Protein AF-A0A645GW15-F1 (afdb_monomer_lite)

Foldseek 3Di:
DCVPQLVCQCVDPVLVVQLVVQCVPVNDQRSVLVSSLVSLQVVLQVQLVVLHDAVLSSCLSNLVSVVVSVCSNCVVPCVVVCVVCVVVVVVVVVVSNVLSVLSSPAPHPVRSVVVVVCVPVVDDPCCLPVCVPQDPQNVVVPNCVVVVVVVVVVVVVVVVVVVVVVDDPVVVLVPDDPVSNVVVVVCVVVCCVVNDGCDPPDNDDSSVPD

Radius of gyration: 21.91 Å; chains: 1; bounding box: 49×51×57 Å

Organism: NCBI:txid1076179

Sequence (210 aa):
MKDYVFYPISLSKPMNRFGKFSRNTFGKQLGRALPIAAANLVVFFLVGVWHGANMKFIVYGLYHGVLIAMEGLLQPYTRAWDNKWRNLATLRTFLLIQISWYFDRADHLDHAFALMQKTVTDFHITDFWNGTLFLKGANRIGPWFYAILLAGCLILYLVSYYQEKGMHLGEWLCAKPVAVRFMVYLILLYALPALGTLSSSSGGFIYAQF

Secondary structure (DSSP, 8-state):
-IIIIIHHHHTSHHHHHHHHHHHHHHHHHHHHHHHHHHHHHHHHHHHHHHH-SSHHHHHHHHHHHHHHHHHHHHHHHHHHHHHHTHHHHHHHHHHHHHHHHHHHHSSSHHHHHHHHHHHHHS--GGGGTSSTTS-TTGGGTTTHHHHHHHHHHHHHHHHHHHHHTT--HHHHHHTS-HHHHHHHHHHHHHHHHHHS---TT--S-GGG--

pLDDT: mean 84.59, std 11.35, range [44.03, 96.25]

Structure (mmCIF, N/CA/C/O backbone):
data_AF-A0A645GW15-F1
#
_entry.id   AF-A0A645GW15-F1
#
loop_
_atom_site.group_PDB
_atom_site.id
_atom_site.type_symbol
_atom_site.label_atom_id
_atom_site.label_alt_id
_atom_site.label_comp_id
_atom_site.label_asym_id
_atom_site.label_entity_id
_atom_site.label_seq_id
_atom_site.pdbx_PDB_ins_code
_atom_site.Cartn_x
_atom_site.Cartn_y
_atom_site.Cartn_z
_atom_site.occupancy
_atom_site.B_iso_or_equiv
_atom_site.auth_seq_id
_atom_site.auth_comp_id
_atom_site.auth_asym_id
_atom_site.auth_atom_id
_atom_site.pdbx_PDB_model_num
ATOM 1 N N . MET A 1 1 ? -0.488 -14.334 9.610 1.00 69.75 1 MET A N 1
ATOM 2 C CA . MET A 1 1 ? -0.434 -13.384 10.752 1.00 69.75 1 MET A CA 1
ATOM 3 C C . MET A 1 1 ? -1.743 -13.262 11.532 1.00 69.75 1 MET A C 1
ATOM 5 O O . MET A 1 1 ? -1.679 -13.023 12.732 1.00 69.75 1 MET A O 1
ATOM 9 N N . LYS A 1 2 ? -2.918 -13.443 10.908 1.00 71.19 2 LYS A N 1
ATOM 10 C CA . LYS A 1 2 ? -4.217 -13.351 11.596 1.00 71.19 2 LYS A CA 1
ATOM 11 C C . LYS A 1 2 ? -4.313 -14.269 12.831 1.00 71.19 2 LYS A C 1
ATOM 13 O O . LYS A 1 2 ? -4.559 -13.789 13.932 1.00 71.19 2 LYS A O 1
ATOM 18 N N . ASP A 1 3 ? -4.000 -15.549 12.666 1.00 78.19 3 ASP A N 1
ATOM 19 C CA . ASP A 1 3 ? -4.123 -16.538 13.752 1.00 78.19 3 ASP A CA 1
ATOM 20 C C . ASP A 1 3 ? -2.984 -16.486 14.773 1.00 78.19 3 ASP A C 1
ATOM 22 O O . ASP A 1 3 ? -3.164 -16.843 15.931 1.00 78.19 3 ASP A O 1
ATOM 26 N N . TYR A 1 4 ? -1.837 -15.946 14.368 1.00 81.44 4 TYR A N 1
ATOM 27 C CA . TYR A 1 4 ? -0.613 -15.953 15.172 1.00 81.44 4 TYR A CA 1
ATOM 28 C C . TYR A 1 4 ? -0.342 -14.650 15.926 1.00 81.44 4 TYR A C 1
ATOM 30 O O . TYR A 1 4 ? 0.361 -14.657 16.928 1.00 81.44 4 TYR A O 1
ATOM 38 N N . VAL A 1 5 ? -0.875 -13.524 15.451 1.00 83.44 5 VAL A N 1
ATOM 39 C CA . VAL A 1 5 ? -0.594 -12.193 16.012 1.00 83.44 5 VAL A CA 1
ATOM 40 C C . VAL A 1 5 ? -1.895 -11.457 16.290 1.00 83.44 5 VAL A C 1
ATOM 42 O O . VAL A 1 5 ? -2.140 -11.031 17.416 1.00 83.44 5 VAL A O 1
ATOM 45 N N . PHE A 1 6 ? -2.764 -11.342 15.284 1.00 85.50 6 PHE A N 1
ATOM 46 C CA . PHE A 1 6 ? -3.973 -10.532 15.402 1.00 85.50 6 PHE A CA 1
ATOM 47 C C . PHE A 1 6 ? -4.924 -11.057 16.486 1.00 85.50 6 PHE A C 1
ATOM 49 O O . PHE A 1 6 ? -5.334 -10.297 17.365 1.00 85.50 6 PHE A O 1
ATOM 56 N N . TYR A 1 7 ? -5.275 -12.347 16.459 1.00 84.38 7 TYR A N 1
ATOM 57 C CA . TYR A 1 7 ? -6.176 -12.928 17.460 1.00 84.38 7 TYR A CA 1
ATOM 58 C C . TYR A 1 7 ? -5.584 -12.919 18.879 1.00 84.38 7 TYR A C 1
ATOM 60 O O . TYR A 1 7 ? -6.265 -12.424 19.778 1.00 84.38 7 TYR A O 1
ATOM 68 N N . PRO A 1 8 ? -4.327 -13.346 19.108 1.00 87.44 8 PRO A N 1
ATOM 69 C CA . PRO A 1 8 ? -3.709 -13.257 20.431 1.00 87.44 8 PRO A CA 1
ATOM 70 C C . PRO A 1 8 ? -3.691 -11.837 21.014 1.00 87.44 8 PRO A C 1
ATOM 72 O O . PRO A 1 8 ? -4.000 -11.649 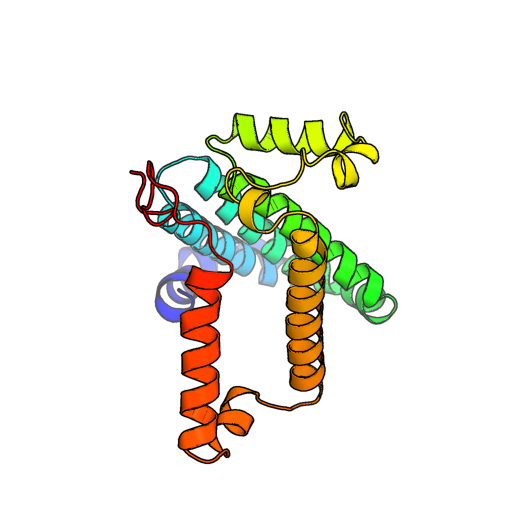22.191 1.00 87.44 8 PRO A O 1
ATOM 75 N N . ILE A 1 9 ? -3.388 -10.823 20.196 1.00 86.00 9 ILE A N 1
ATOM 76 C CA . ILE A 1 9 ? -3.354 -9.423 20.642 1.00 86.00 9 ILE A CA 1
ATOM 77 C C . ILE A 1 9 ? -4.767 -8.887 20.875 1.00 86.00 9 ILE A C 1
ATOM 79 O O . ILE A 1 9 ? -5.029 -8.287 21.921 1.00 86.00 9 ILE A O 1
ATOM 83 N N . SER A 1 10 ? -5.687 -9.119 19.936 1.00 83.31 10 SER A N 1
ATOM 84 C CA . SER A 1 10 ? -7.061 -8.610 20.024 1.00 83.31 10 SER A CA 1
ATOM 85 C C . SER A 1 10 ? -7.843 -9.202 21.201 1.00 83.31 1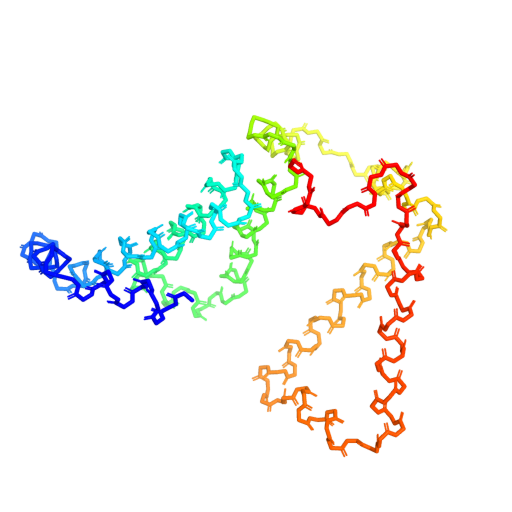0 SER A C 1
ATOM 87 O O . SER A 1 10 ? -8.638 -8.498 21.821 1.00 83.31 10 SER A O 1
ATOM 89 N N . LEU A 1 11 ? -7.577 -10.463 21.553 1.00 84.88 11 LEU A N 1
ATOM 90 C CA . LEU A 1 11 ? -8.221 -11.177 22.661 1.00 84.88 11 LEU A CA 1
ATOM 91 C C . LEU A 1 11 ? -7.467 -11.042 23.994 1.00 84.88 11 LEU A C 1
ATOM 93 O O . LEU A 1 11 ? -7.912 -11.568 25.018 1.00 84.88 11 LEU A O 1
ATOM 97 N N . SER A 1 12 ? -6.340 -10.328 24.011 1.00 88.31 12 SER A N 1
ATOM 98 C CA . SER A 1 12 ? -5.521 -10.153 25.208 1.00 88.31 12 SER A CA 1
ATOM 99 C C . SER A 1 12 ? -6.260 -9.391 26.322 1.00 88.31 12 SER A C 1
ATOM 101 O O . SER A 1 12 ? -7.131 -8.548 26.088 1.00 88.31 12 SER A O 1
ATOM 103 N N . LYS A 1 13 ? -5.888 -9.648 27.585 1.00 87.12 13 LYS A N 1
ATOM 104 C CA . LYS A 1 13 ? -6.413 -8.918 28.757 1.00 87.12 13 LYS A CA 1
ATOM 105 C C . LYS A 1 13 ? -6.308 -7.383 28.632 1.00 87.12 13 LYS A C 1
ATOM 107 O O . LYS A 1 13 ? -7.315 -6.730 28.920 1.00 87.12 13 LYS A O 1
ATOM 112 N N . PRO A 1 14 ? -5.169 -6.781 28.225 1.00 87.62 14 PRO A N 1
ATOM 113 C CA . PRO A 1 14 ? -5.089 -5.331 28.043 1.00 87.62 14 PRO A CA 1
ATOM 114 C C . PRO A 1 14 ? -6.018 -4.834 26.933 1.00 87.62 14 PRO A C 1
ATOM 116 O O . PRO A 1 14 ? -6.707 -3.837 27.138 1.00 87.62 14 PRO A O 1
ATOM 119 N N . MET A 1 15 ? -6.135 -5.558 25.816 1.00 88.25 15 MET A N 1
ATOM 120 C CA . MET A 1 15 ? -7.032 -5.161 24.728 1.00 88.25 15 MET A CA 1
ATOM 121 C C . MET A 1 15 ? -8.510 -5.246 25.128 1.00 88.25 15 MET A C 1
ATOM 123 O O . MET A 1 15 ? -9.302 -4.371 24.788 1.00 88.25 15 MET A O 1
ATOM 127 N N . ASN A 1 16 ? -8.885 -6.233 25.944 1.00 86.06 16 ASN A N 1
ATOM 128 C CA . ASN A 1 16 ? -10.230 -6.322 26.514 1.00 86.06 16 ASN A CA 1
ATOM 129 C C . ASN A 1 16 ? -10.541 -5.162 27.475 1.00 86.06 16 ASN A C 1
ATOM 131 O O . ASN A 1 16 ? -11.667 -4.658 27.487 1.00 86.06 16 ASN A O 1
ATOM 135 N N . ARG A 1 17 ? -9.561 -4.713 28.274 1.00 88.00 17 ARG A N 1
ATOM 136 C CA . ARG A 1 17 ? -9.703 -3.510 29.117 1.00 88.00 17 ARG A CA 1
ATOM 137 C C . ARG A 1 17 ? -9.846 -2.255 28.260 1.00 88.00 17 ARG A C 1
ATOM 139 O O . ARG A 1 17 ? -10.757 -1.468 28.507 1.00 88.00 17 ARG A O 1
ATOM 146 N N . PHE A 1 18 ? -9.012 -2.123 27.231 1.00 88.31 18 PHE A N 1
ATOM 147 C CA . PHE A 1 18 ? -9.089 -1.029 26.269 1.00 88.31 18 PHE A CA 1
ATOM 148 C C . PHE A 1 18 ? -10.454 -0.998 25.576 1.00 88.31 18 PHE A C 1
ATOM 150 O O . PHE A 1 18 ? -11.113 0.030 25.587 1.00 88.31 18 PHE A O 1
ATOM 157 N N . GLY A 1 19 ? -10.969 -2.138 25.108 1.00 85.81 19 GLY A N 1
ATOM 158 C CA . GLY A 1 19 ? -12.301 -2.219 24.507 1.00 85.81 19 GLY A CA 1
ATOM 159 C C . GLY A 1 19 ? -13.444 -1.860 25.459 1.00 85.81 19 GLY A C 1
ATOM 160 O O . GLY A 1 19 ? -14.416 -1.239 25.031 1.00 85.81 19 GLY A O 1
ATOM 161 N N . LYS A 1 20 ? -13.348 -2.201 26.752 1.00 86.12 20 LYS A N 1
ATOM 162 C CA . LYS A 1 20 ? -14.324 -1.746 27.761 1.00 86.12 20 LYS A CA 1
ATOM 163 C C . LYS A 1 20 ? -14.273 -0.227 27.940 1.00 86.12 20 LYS A C 1
ATOM 165 O O . LYS A 1 20 ? -15.319 0.411 27.893 1.00 86.12 20 LYS A O 1
ATOM 170 N N . PHE A 1 21 ? -13.075 0.340 28.080 1.00 89.19 21 PHE A N 1
ATOM 171 C CA . PHE A 1 21 ? -12.874 1.787 28.152 1.00 89.19 21 PHE A CA 1
ATOM 172 C C . PHE A 1 21 ? -13.422 2.492 26.903 1.00 89.19 21 PHE A C 1
ATOM 174 O O . PHE A 1 21 ? -14.288 3.356 27.011 1.00 89.19 21 PHE A O 1
ATOM 181 N N . SER A 1 22 ? -13.023 2.050 25.708 1.00 86.81 22 SER A N 1
ATOM 182 C CA . SER A 1 22 ? -13.444 2.657 24.446 1.00 86.81 22 SER A CA 1
ATOM 183 C C . SER A 1 22 ? -14.959 2.608 24.240 1.00 86.81 22 SER A C 1
ATOM 185 O O . SER A 1 22 ? -15.524 3.554 23.699 1.00 86.81 22 SER A O 1
ATOM 187 N N . ARG A 1 23 ? -15.643 1.540 24.679 1.00 86.75 23 ARG A N 1
ATOM 188 C CA . ARG A 1 23 ? -17.117 1.460 24.631 1.00 86.75 23 ARG A CA 1
ATOM 189 C C . ARG A 1 23 ? -17.792 2.450 25.569 1.00 86.75 23 ARG A C 1
ATOM 191 O O . ARG A 1 23 ? -18.823 3.000 25.192 1.00 86.75 23 ARG A O 1
ATOM 198 N N . ASN A 1 24 ? -17.226 2.658 26.753 1.00 86.06 24 ASN A N 1
ATOM 199 C CA . ASN A 1 24 ? -17.775 3.579 27.742 1.00 86.06 24 ASN A CA 1
ATOM 200 C C . ASN A 1 24 ? -17.565 5.044 27.332 1.00 86.06 24 ASN A C 1
ATOM 202 O O . ASN A 1 24 ? -18.433 5.867 27.593 1.00 86.06 24 ASN A O 1
ATOM 206 N N . THR A 1 25 ? -16.452 5.363 26.665 1.00 86.94 25 THR A N 1
ATOM 207 C CA . THR A 1 25 ? -16.110 6.741 26.271 1.00 86.94 25 THR A CA 1
ATOM 208 C C . THR A 1 25 ? -16.660 7.138 24.899 1.00 86.94 25 THR A C 1
ATOM 210 O O . THR A 1 25 ? -17.186 8.233 24.748 1.00 86.94 25 THR A O 1
ATOM 213 N N . PHE A 1 26 ? -16.559 6.262 23.893 1.00 84.25 26 PHE A N 1
ATOM 214 C CA . PHE A 1 26 ? -16.872 6.587 22.489 1.00 84.25 26 PHE A CA 1
ATOM 215 C C . PHE A 1 26 ? -18.137 5.886 21.966 1.00 84.25 26 PHE A C 1
ATOM 217 O O . PHE A 1 26 ? -18.459 5.957 20.779 1.00 84.25 26 PHE A O 1
ATOM 224 N N . GLY A 1 27 ? -18.857 5.173 22.834 1.00 84.06 27 GLY A N 1
ATOM 225 C CA . GLY A 1 27 ? -20.069 4.443 22.482 1.00 84.06 27 GLY A CA 1
ATOM 226 C C . GLY A 1 27 ? -19.820 3.077 21.830 1.00 84.06 27 GLY A C 1
ATOM 227 O O . GLY A 1 27 ? -18.697 2.625 21.596 1.00 84.06 27 GLY A O 1
ATOM 228 N N . LYS A 1 28 ? -20.915 2.364 21.543 1.00 79.50 28 LYS A N 1
ATOM 229 C CA . LYS A 1 28 ? -20.892 0.935 21.170 1.00 79.50 28 LYS A CA 1
ATOM 230 C C . LYS A 1 28 ? -20.242 0.652 19.810 1.00 79.50 28 LYS A C 1
ATOM 232 O O . LYS A 1 28 ? -19.683 -0.430 19.639 1.00 79.50 28 LYS A O 1
ATOM 237 N N . GLN A 1 29 ? -20.333 1.584 18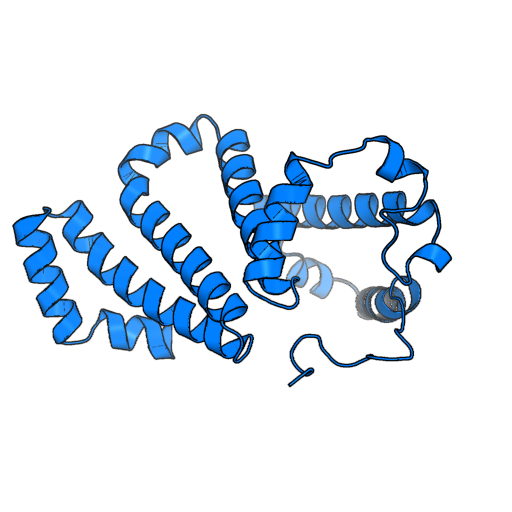.859 1.00 75.94 29 GLN A N 1
ATOM 238 C CA . GLN A 1 29 ? -19.790 1.418 17.506 1.00 75.94 29 GLN A CA 1
ATOM 239 C C . GLN A 1 29 ? -18.270 1.645 17.487 1.00 75.94 29 GLN A C 1
ATOM 241 O O . GLN A 1 29 ? -17.518 0.693 17.271 1.00 75.94 29 GLN A O 1
ATOM 246 N N . LEU A 1 30 ? -17.805 2.852 17.833 1.00 78.56 30 LEU A N 1
ATOM 247 C CA . LEU A 1 30 ? -16.373 3.182 17.894 1.00 78.56 30 LEU A CA 1
ATOM 248 C C . LEU A 1 30 ? -15.628 2.340 18.939 1.00 78.56 30 LEU A C 1
ATOM 250 O O . LEU A 1 30 ? -14.525 1.859 18.684 1.00 78.56 30 LEU A O 1
ATOM 254 N N . GLY A 1 31 ? -16.262 2.045 20.077 1.00 79.50 31 GLY A N 1
ATOM 255 C CA . GLY A 1 31 ? -15.675 1.201 21.115 1.00 79.50 31 GLY A CA 1
ATOM 256 C C . GLY A 1 31 ? -15.455 -0.263 20.724 1.00 79.50 31 GLY A C 1
ATOM 257 O O . GLY A 1 31 ? -14.706 -0.970 21.395 1.00 79.50 31 GLY A O 1
ATOM 258 N N . ARG A 1 32 ? -16.096 -0.750 19.653 1.00 80.25 32 ARG A N 1
ATOM 259 C CA . ARG A 1 32 ? -15.803 -2.071 19.068 1.00 80.25 32 ARG A CA 1
ATOM 260 C C . ARG A 1 32 ? -14.700 -2.005 18.014 1.00 80.25 32 ARG A C 1
ATOM 262 O O . ARG A 1 32 ? -13.923 -2.949 17.923 1.00 80.25 32 ARG A O 1
ATOM 269 N N . ALA A 1 33 ? -14.628 -0.916 17.255 1.00 84.88 33 ALA A N 1
ATOM 270 C CA . ALA A 1 33 ? -13.675 -0.752 16.164 1.00 84.88 33 ALA A CA 1
ATOM 271 C C . ALA A 1 33 ? -12.261 -0.368 16.643 1.00 84.88 33 ALA A C 1
ATOM 273 O O . ALA A 1 33 ? -11.283 -0.856 16.087 1.00 84.88 33 ALA A O 1
ATOM 274 N N . LEU A 1 34 ? -12.127 0.431 17.708 1.00 87.12 34 LEU A N 1
ATOM 275 C CA . LEU A 1 34 ? -10.823 0.901 18.206 1.00 87.12 34 LEU A CA 1
ATOM 276 C C . LEU A 1 34 ? -9.854 -0.222 18.639 1.00 87.12 34 LEU A C 1
ATOM 278 O O . LEU A 1 34 ? -8.691 -0.178 18.238 1.00 87.12 34 LEU A O 1
ATOM 282 N N . PRO A 1 35 ? -10.275 -1.260 19.391 1.00 86.50 35 PRO A N 1
ATOM 283 C CA . PRO A 1 35 ? -9.387 -2.375 19.736 1.00 86.50 35 PRO A CA 1
ATOM 284 C C . PRO A 1 35 ? -8.922 -3.178 18.514 1.00 86.50 35 PRO A C 1
ATOM 286 O O . PRO A 1 35 ? -7.779 -3.625 18.446 1.00 86.50 35 PRO A O 1
ATOM 289 N N . ILE A 1 36 ? -9.813 -3.336 17.530 1.00 87.12 36 ILE A N 1
ATOM 290 C CA . ILE A 1 36 ? -9.530 -4.015 16.259 1.00 87.12 36 ILE A CA 1
ATOM 291 C C . ILE A 1 36 ? -8.506 -3.205 15.461 1.00 87.12 36 ILE A C 1
ATOM 293 O O . ILE A 1 36 ? -7.520 -3.767 14.991 1.00 87.12 36 ILE A O 1
ATOM 297 N N . ALA A 1 37 ? -8.703 -1.888 15.366 1.00 90.81 37 ALA A N 1
ATOM 298 C CA . ALA A 1 37 ? -7.769 -0.964 14.734 1.00 90.81 37 ALA A CA 1
ATOM 299 C C . ALA A 1 37 ? -6.382 -1.019 15.392 1.00 90.81 37 ALA A C 1
ATOM 301 O O . ALA A 1 37 ? -5.380 -1.148 14.694 1.00 90.81 37 ALA A O 1
ATOM 302 N N . ALA A 1 38 ? -6.315 -1.008 16.726 1.00 90.31 38 ALA A N 1
ATOM 303 C CA . ALA A 1 38 ? -5.055 -1.107 17.459 1.00 90.31 38 ALA A CA 1
ATOM 304 C C . ALA A 1 38 ? -4.328 -2.438 17.194 1.00 90.31 38 ALA A C 1
ATOM 306 O O . ALA A 1 38 ? -3.134 -2.442 16.904 1.00 90.31 38 ALA A O 1
ATOM 307 N N . ALA A 1 39 ? -5.042 -3.569 17.229 1.00 90.44 39 ALA A N 1
ATOM 308 C CA . ALA A 1 39 ? -4.459 -4.868 16.887 1.00 90.44 39 ALA A CA 1
ATOM 309 C C . ALA A 1 39 ? -3.982 -4.915 15.424 1.00 90.44 39 ALA A C 1
ATOM 311 O O . ALA A 1 39 ? -2.918 -5.466 15.139 1.00 90.44 39 ALA A O 1
ATOM 312 N N . ASN A 1 40 ? -4.736 -4.304 14.506 1.00 92.12 40 ASN A N 1
ATOM 313 C CA . ASN A 1 40 ? -4.368 -4.211 13.097 1.00 92.12 40 ASN A CA 1
ATOM 314 C C . ASN A 1 40 ? -3.075 -3.409 12.895 1.00 92.12 40 ASN A C 1
ATOM 316 O O . ASN A 1 40 ? -2.197 -3.853 12.163 1.00 92.12 40 ASN A O 1
ATOM 320 N N . LEU A 1 41 ? -2.915 -2.279 13.590 1.00 93.69 41 LEU A N 1
ATOM 321 C CA . LEU A 1 41 ? -1.690 -1.476 13.529 1.00 93.69 41 LEU A CA 1
ATOM 322 C C . LEU A 1 41 ? -0.455 -2.269 13.961 1.00 93.69 41 LEU A C 1
ATOM 324 O O . LEU A 1 41 ? 0.578 -2.172 13.308 1.00 93.69 41 LEU A O 1
ATOM 328 N N . VAL A 1 42 ? -0.562 -3.103 15.000 1.00 92.81 42 VAL A N 1
ATOM 329 C CA . VAL A 1 42 ? 0.558 -3.958 15.427 1.00 92.81 42 VAL A CA 1
ATOM 330 C C . VAL A 1 42 ? 0.891 -5.012 14.372 1.00 92.81 42 VAL A C 1
ATOM 332 O O . VAL A 1 42 ? 2.061 -5.235 14.072 1.00 92.81 42 VAL A O 1
ATOM 335 N N . VAL A 1 43 ? -0.119 -5.644 13.769 1.00 92.75 43 VAL A N 1
ATOM 336 C CA . VAL A 1 43 ? 0.104 -6.613 12.684 1.00 92.75 43 VAL A CA 1
ATOM 337 C C . VAL A 1 43 ? 0.820 -5.949 11.514 1.00 92.75 43 VAL A C 1
ATOM 339 O O . VAL A 1 43 ? 1.815 -6.475 11.027 1.00 92.75 43 VAL A O 1
ATOM 342 N N . PHE A 1 44 ? 0.346 -4.785 11.085 1.00 93.31 44 PHE A N 1
ATOM 343 C CA . PHE A 1 44 ? 0.910 -4.072 9.947 1.00 93.31 44 PHE A CA 1
ATOM 344 C C . PHE A 1 44 ? 2.280 -3.450 10.233 1.00 93.31 44 PHE A C 1
ATOM 346 O O . PHE A 1 44 ? 3.114 -3.382 9.335 1.00 93.31 44 PHE A O 1
ATOM 353 N N . PHE A 1 45 ? 2.563 -3.091 11.485 1.00 93.81 45 PHE A N 1
ATOM 354 C CA . PHE A 1 45 ? 3.916 -2.774 11.929 1.00 93.81 45 PHE A CA 1
ATOM 355 C C . PHE A 1 45 ? 4.860 -3.967 11.722 1.00 93.81 45 PHE A C 1
ATOM 357 O O . PHE A 1 45 ? 5.923 -3.809 11.129 1.00 93.81 45 PHE A O 1
ATOM 364 N N . LEU A 1 46 ? 4.454 -5.175 12.133 1.00 92.75 46 LEU A N 1
ATOM 365 C CA . LEU A 1 46 ? 5.255 -6.388 11.930 1.00 92.75 46 LEU A CA 1
ATOM 366 C C . LEU A 1 46 ? 5.408 -6.757 10.450 1.00 92.75 46 LEU A C 1
ATOM 368 O O . LEU A 1 46 ? 6.470 -7.231 10.059 1.00 92.75 46 LEU A O 1
ATOM 372 N N . VAL A 1 47 ? 4.385 -6.516 9.623 1.00 90.94 47 VAL A N 1
ATOM 373 C CA . VAL A 1 47 ? 4.503 -6.630 8.158 1.00 90.94 47 VAL A CA 1
ATOM 374 C C . VAL A 1 47 ? 5.571 -5.668 7.636 1.00 90.94 47 VAL A C 1
ATOM 376 O O . VAL A 1 47 ? 6.419 -6.077 6.851 1.00 90.94 47 VAL A O 1
ATOM 379 N N . GLY A 1 48 ? 5.581 -4.419 8.108 1.00 90.12 48 GLY A N 1
ATOM 380 C CA . GLY A 1 48 ? 6.611 -3.444 7.752 1.00 90.12 48 GLY A CA 1
ATOM 381 C C . GLY A 1 48 ? 8.017 -3.898 8.145 1.00 90.12 48 GLY A C 1
ATOM 382 O O . GLY A 1 48 ? 8.920 -3.892 7.317 1.00 90.12 48 GLY A O 1
ATOM 383 N N . VAL A 1 49 ? 8.192 -4.381 9.377 1.00 90.62 49 VAL A N 1
ATOM 384 C CA . VAL A 1 49 ? 9.475 -4.938 9.844 1.00 90.62 49 VAL A CA 1
ATOM 385 C C . VAL A 1 49 ? 9.908 -6.149 9.006 1.00 90.62 49 VAL A C 1
ATOM 387 O O . VAL A 1 49 ? 11.095 -6.310 8.738 1.00 90.62 49 VAL A O 1
ATOM 390 N N . TRP A 1 50 ? 8.965 -6.982 8.556 1.00 89.06 50 TRP A N 1
ATOM 391 C CA . TRP A 1 50 ? 9.256 -8.126 7.687 1.00 89.06 50 TRP A CA 1
AT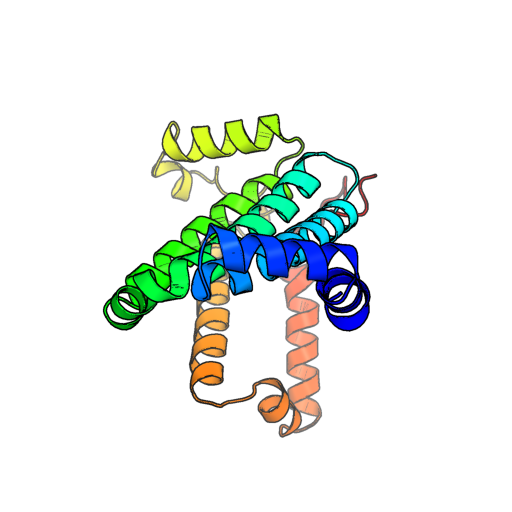OM 392 C C . TRP A 1 50 ? 9.766 -7.713 6.298 1.00 89.06 50 TRP A C 1
ATOM 394 O O . TRP A 1 50 ? 10.617 -8.403 5.742 1.00 89.06 50 TRP A O 1
ATOM 404 N N . HIS A 1 51 ? 9.300 -6.586 5.754 1.00 84.12 51 HIS A N 1
ATOM 405 C CA . HIS A 1 51 ? 9.793 -6.063 4.475 1.00 84.12 51 HIS A CA 1
ATOM 406 C C . HIS A 1 51 ? 11.240 -5.544 4.552 1.00 84.12 51 HIS A C 1
ATOM 408 O O . HIS A 1 51 ? 11.950 -5.572 3.547 1.00 84.12 51 HIS A O 1
ATOM 414 N N . GLY A 1 52 ? 11.707 -5.110 5.726 1.00 84.06 52 GLY A N 1
ATOM 415 C CA . GLY A 1 52 ? 13.115 -4.792 5.960 1.00 84.06 52 GLY A CA 1
ATOM 416 C C . GLY A 1 52 ? 13.348 -3.846 7.138 1.00 84.06 52 GLY A C 1
ATOM 417 O O . GLY A 1 52 ? 12.422 -3.248 7.680 1.00 84.06 52 GLY A O 1
ATOM 418 N N . ALA A 1 53 ? 14.619 -3.668 7.514 1.00 83.00 53 ALA A N 1
ATOM 419 C CA . ALA A 1 53 ? 15.018 -2.866 8.679 1.00 83.00 53 ALA A CA 1
ATOM 420 C C . ALA A 1 53 ? 14.964 -1.337 8.463 1.00 83.00 53 ALA A C 1
ATOM 422 O O . ALA A 1 53 ? 15.109 -0.568 9.411 1.00 83.00 53 ALA A O 1
ATOM 423 N N . ASN A 1 54 ? 14.774 -0.874 7.225 1.00 87.25 54 ASN A N 1
ATOM 424 C CA . ASN A 1 54 ? 14.713 0.553 6.909 1.00 87.25 54 ASN A CA 1
ATOM 425 C C . ASN A 1 54 ? 13.355 1.154 7.329 1.00 87.25 54 ASN A C 1
ATOM 427 O O . ASN A 1 54 ? 12.301 0.560 7.097 1.00 87.25 54 ASN A O 1
ATOM 431 N N . MET A 1 55 ? 13.372 2.372 7.882 1.00 90.06 55 MET A N 1
ATOM 432 C CA . MET A 1 55 ? 12.180 3.097 8.347 1.00 90.06 55 MET A CA 1
ATOM 433 C C . MET A 1 55 ? 11.085 3.238 7.284 1.00 90.06 55 MET A C 1
ATOM 435 O O . MET A 1 55 ? 9.904 3.252 7.635 1.00 90.06 55 MET A O 1
ATOM 439 N N . LYS A 1 56 ? 11.440 3.273 5.993 1.00 90.88 56 LYS A N 1
ATOM 440 C CA . LYS A 1 56 ? 10.460 3.307 4.894 1.00 90.88 56 LYS A CA 1
ATOM 441 C C . LYS A 1 56 ? 9.465 2.141 4.949 1.00 90.88 56 LYS A C 1
ATOM 443 O O . LYS A 1 56 ? 8.280 2.344 4.707 1.00 90.88 56 LYS A O 1
ATOM 448 N N . PHE A 1 57 ? 9.912 0.948 5.349 1.00 89.75 57 PHE A N 1
ATOM 449 C CA . PHE A 1 57 ? 9.058 -0.237 5.399 1.00 89.75 57 PHE A CA 1
ATOM 450 C C . PHE A 1 57 ? 8.144 -0.246 6.624 1.00 89.75 57 PHE A C 1
ATOM 452 O O . PHE A 1 57 ? 6.995 -0.678 6.542 1.00 89.75 57 PHE A O 1
ATOM 459 N N . ILE A 1 58 ? 8.602 0.309 7.749 1.00 93.25 58 ILE A N 1
ATOM 460 C CA . ILE A 1 58 ? 7.748 0.529 8.922 1.00 93.25 58 ILE A CA 1
ATOM 461 C C . ILE A 1 58 ? 6.636 1.526 8.580 1.00 93.25 58 ILE A C 1
ATOM 463 O O . ILE A 1 58 ? 5.470 1.263 8.874 1.00 93.25 58 ILE A O 1
ATOM 467 N N . VAL A 1 59 ? 6.978 2.637 7.916 1.00 93.62 59 VAL A N 1
ATOM 468 C CA . VAL A 1 59 ? 5.996 3.631 7.451 1.00 93.62 59 VAL A CA 1
ATOM 469 C C . VAL A 1 59 ? 5.029 3.010 6.446 1.00 93.62 59 VAL A C 1
ATOM 471 O O . VAL A 1 59 ? 3.825 3.196 6.590 1.00 93.62 59 VAL A O 1
ATOM 474 N N . TYR A 1 60 ? 5.521 2.213 5.493 1.00 93.88 60 TYR A N 1
ATOM 475 C CA . TYR A 1 60 ? 4.695 1.445 4.556 1.00 93.88 60 TYR A CA 1
ATOM 476 C C . TYR A 1 60 ? 3.677 0.552 5.280 1.00 93.88 60 TYR A C 1
ATOM 478 O O . TYR A 1 60 ? 2.476 0.616 5.008 1.00 93.88 60 TYR A O 1
ATOM 486 N N . GLY A 1 61 ? 4.147 -0.250 6.240 1.00 93.19 61 GLY A N 1
ATOM 487 C CA . GLY A 1 61 ? 3.296 -1.130 7.031 1.00 93.19 61 GLY A CA 1
ATOM 488 C C . GLY A 1 61 ? 2.236 -0.338 7.789 1.00 93.19 61 GLY A C 1
ATOM 489 O O . GLY A 1 61 ? 1.037 -0.548 7.597 1.00 93.19 61 GLY A O 1
ATOM 490 N N . LEU A 1 62 ? 2.660 0.636 8.595 1.00 95.12 62 LEU A N 1
ATOM 491 C CA . LEU A 1 62 ? 1.756 1.477 9.380 1.00 95.12 62 LEU A CA 1
ATOM 492 C C . LEU A 1 62 ? 0.757 2.245 8.511 1.00 95.12 62 LEU A C 1
ATOM 494 O O . LEU A 1 62 ? -0.403 2.342 8.902 1.00 95.12 62 LEU A O 1
ATOM 498 N N . TYR A 1 63 ? 1.155 2.724 7.331 1.00 95.50 63 TYR A N 1
ATOM 499 C CA . TYR A 1 63 ? 0.258 3.371 6.375 1.00 95.50 63 TYR A CA 1
ATOM 500 C C . TYR A 1 63 ? -0.921 2.455 6.016 1.00 95.50 63 TYR A C 1
ATOM 502 O O . TYR A 1 63 ? -2.078 2.843 6.182 1.00 95.50 63 TYR A O 1
ATOM 510 N N . HIS A 1 64 ? -0.655 1.201 5.637 1.00 94.88 64 HIS A N 1
ATOM 511 C CA . HIS A 1 64 ? -1.715 0.219 5.376 1.00 94.88 64 HIS A CA 1
ATOM 512 C C . HIS A 1 64 ? -2.543 -0.111 6.626 1.00 94.88 64 HIS A C 1
ATOM 514 O O . HIS A 1 64 ? -3.771 -0.223 6.550 1.00 94.88 64 HIS A O 1
ATOM 520 N N . GLY A 1 65 ? -1.891 -0.218 7.786 1.00 93.75 65 GLY A N 1
ATOM 521 C CA . GLY A 1 65 ? -2.564 -0.440 9.063 1.00 93.75 65 GLY A CA 1
ATOM 522 C C . GLY A 1 65 ? -3.561 0.671 9.406 1.00 93.75 65 GLY A C 1
ATOM 523 O O . GLY A 1 65 ? -4.685 0.376 9.824 1.00 93.75 65 GLY A O 1
ATOM 524 N N . VAL A 1 66 ? -3.168 1.928 9.181 1.00 95.06 66 VAL A N 1
ATOM 525 C CA . VAL A 1 66 ? -3.994 3.127 9.379 1.00 95.06 66 VAL A CA 1
ATOM 526 C C . VAL A 1 66 ? -5.135 3.170 8.369 1.00 95.06 66 VAL A C 1
ATOM 528 O O . VAL A 1 66 ? -6.267 3.411 8.777 1.00 95.06 66 VAL A O 1
ATOM 531 N N . LEU A 1 67 ? -4.895 2.874 7.088 1.00 94.38 67 LEU A N 1
ATOM 532 C CA . LEU A 1 67 ? -5.962 2.835 6.079 1.00 94.38 67 LEU A CA 1
ATOM 533 C C . LEU A 1 67 ? -7.074 1.847 6.451 1.00 94.38 67 LEU A C 1
ATOM 535 O O . LEU A 1 67 ? -8.248 2.209 6.432 1.00 94.38 67 LEU A O 1
ATOM 539 N N . ILE A 1 68 ? -6.718 0.623 6.848 1.00 92.50 68 ILE A N 1
ATOM 540 C CA . ILE A 1 68 ? -7.700 -0.399 7.247 1.00 92.50 68 ILE A CA 1
ATOM 541 C C . ILE A 1 68 ? -8.403 -0.012 8.554 1.00 92.50 68 ILE A C 1
ATOM 543 O O . ILE A 1 68 ? -9.608 -0.222 8.693 1.00 92.50 68 ILE A O 1
ATOM 547 N N . ALA A 1 69 ? -7.672 0.568 9.510 1.00 92.44 69 ALA A N 1
ATOM 548 C CA . ALA A 1 69 ? -8.254 1.071 10.750 1.00 92.44 69 ALA A CA 1
ATOM 549 C C . ALA A 1 69 ? -9.280 2.185 10.486 1.00 92.44 69 ALA A C 1
ATOM 551 O O . ALA A 1 69 ? -10.384 2.139 11.029 1.00 92.44 69 ALA A O 1
ATOM 552 N N . MET A 1 70 ? -8.937 3.156 9.635 1.00 91.94 70 MET A N 1
ATOM 553 C CA . MET A 1 70 ? -9.830 4.244 9.242 1.00 91.94 70 MET A CA 1
ATOM 554 C C . MET A 1 70 ? -11.042 3.721 8.484 1.00 91.94 70 MET A C 1
ATOM 556 O O . MET A 1 70 ? -12.153 4.114 8.817 1.00 91.94 70 MET A O 1
ATOM 560 N N . GLU A 1 71 ? -10.863 2.801 7.535 1.00 89.94 71 GLU A N 1
ATOM 561 C CA . GLU A 1 71 ? -11.982 2.187 6.816 1.00 89.94 71 GLU A CA 1
ATOM 562 C C . GLU A 1 71 ? -12.937 1.492 7.793 1.00 89.94 71 GLU A C 1
ATOM 564 O O . GLU A 1 71 ? -14.135 1.736 7.751 1.00 89.94 71 GLU A O 1
ATOM 569 N N . GLY A 1 72 ? -12.427 0.714 8.754 1.00 87.25 72 GLY A N 1
ATOM 570 C CA . GLY A 1 72 ? -13.262 0.071 9.775 1.00 87.25 72 GLY A CA 1
ATOM 571 C C . GLY A 1 72 ? -14.009 1.052 10.690 1.00 87.25 72 GLY A C 1
ATOM 572 O O . GLY A 1 72 ? -15.122 0.757 11.128 1.00 87.25 72 GLY A O 1
ATOM 573 N N . LEU A 1 73 ? -13.422 2.219 10.975 1.00 87.81 73 LEU A N 1
ATOM 574 C CA . LEU A 1 73 ? -14.044 3.273 11.785 1.00 87.81 73 LEU A CA 1
ATOM 575 C C . LEU A 1 73 ? -15.067 4.098 10.991 1.00 87.81 73 LEU A C 1
ATOM 577 O O . LEU A 1 73 ? -16.097 4.489 11.539 1.00 87.81 73 LEU A O 1
ATOM 581 N N . LEU A 1 74 ? -14.788 4.356 9.713 1.00 88.44 74 LEU A N 1
ATOM 582 C CA . LEU A 1 74 ? -15.592 5.203 8.835 1.00 88.44 74 LEU A CA 1
ATOM 583 C C . LEU A 1 74 ? -16.668 4.429 8.068 1.00 88.44 74 LEU A C 1
ATOM 585 O O . LEU A 1 74 ? -17.624 5.050 7.605 1.00 88.44 74 LEU A O 1
ATOM 589 N N . GLN A 1 75 ? -16.574 3.097 8.001 1.00 85.88 75 GLN A N 1
ATOM 590 C CA . GLN A 1 75 ? -17.504 2.219 7.285 1.00 85.88 75 GLN A CA 1
ATOM 591 C C . GLN A 1 75 ? -18.990 2.549 7.519 1.00 85.88 75 GLN A C 1
ATOM 593 O O . GLN A 1 75 ? -19.743 2.561 6.544 1.00 85.88 75 GLN A O 1
ATOM 598 N N . PRO A 1 76 ? -19.468 2.839 8.750 1.00 83.38 76 PRO A N 1
ATOM 599 C CA . PRO A 1 76 ? -20.878 3.173 8.966 1.00 83.38 76 PRO A CA 1
ATOM 600 C C . PRO A 1 76 ? -21.335 4.431 8.215 1.00 83.38 76 PRO A C 1
ATOM 602 O O . PRO A 1 76 ? -22.506 4.538 7.862 1.00 83.38 76 PRO A O 1
ATOM 605 N N . TYR A 1 77 ? -20.416 5.362 7.960 1.00 86.06 77 TYR A N 1
ATOM 606 C CA . TYR A 1 77 ? -20.679 6.645 7.313 1.00 86.06 77 TYR A CA 1
ATOM 607 C C . TYR A 1 77 ? -20.408 6.596 5.805 1.00 86.06 77 TYR A C 1
ATOM 609 O O . TYR A 1 77 ? -21.128 7.220 5.028 1.00 86.06 77 TYR A O 1
ATOM 617 N N . THR A 1 78 ? -19.400 5.835 5.369 1.00 87.50 78 THR A N 1
ATOM 618 C CA . THR A 1 78 ? -18.979 5.778 3.960 1.00 87.50 78 THR A CA 1
ATOM 619 C C . THR A 1 78 ? -19.749 4.746 3.147 1.00 87.50 78 THR A C 1
ATOM 621 O O . THR A 1 78 ? -19.923 4.932 1.947 1.00 87.50 78 THR A O 1
ATOM 624 N N . ARG A 1 79 ? -20.292 3.689 3.768 1.00 87.69 79 ARG A N 1
ATOM 625 C CA . ARG A 1 79 ? -20.873 2.544 3.041 1.00 87.69 79 ARG A CA 1
ATOM 626 C C . ARG A 1 79 ? -21.991 2.913 2.067 1.00 87.69 79 ARG A C 1
ATOM 628 O O . ARG A 1 79 ? -22.053 2.358 0.974 1.00 87.69 79 ARG A O 1
ATOM 635 N N . ALA A 1 80 ? -22.881 3.831 2.442 1.00 87.50 80 ALA A N 1
ATOM 636 C CA . ALA A 1 80 ? -23.964 4.265 1.555 1.00 87.50 80 ALA A CA 1
ATOM 637 C C . ALA A 1 80 ? -23.429 5.036 0.335 1.00 87.50 80 ALA A C 1
ATOM 639 O O . ALA A 1 80 ? -23.889 4.819 -0.787 1.00 87.50 80 ALA A O 1
ATOM 640 N N . TRP A 1 81 ? -22.429 5.896 0.551 1.00 89.62 81 TRP A N 1
ATOM 641 C CA . TRP A 1 81 ? -21.748 6.628 -0.513 1.00 89.62 81 TRP A CA 1
ATOM 642 C C . TRP A 1 81 ? -20.974 5.683 -1.430 1.00 89.62 81 TRP A C 1
ATOM 644 O O . TRP A 1 81 ? -21.147 5.738 -2.644 1.00 89.62 81 TRP A O 1
ATOM 654 N N . ASP A 1 82 ? -20.186 4.778 -0.855 1.00 88.69 82 ASP A N 1
ATOM 655 C CA . ASP A 1 82 ? -19.340 3.848 -1.598 1.00 88.69 82 ASP A CA 1
ATOM 656 C C . ASP A 1 82 ? -20.181 2.875 -2.440 1.00 88.69 82 ASP A C 1
ATOM 658 O O . ASP A 1 82 ? -19.823 2.581 -3.577 1.00 88.69 82 ASP A O 1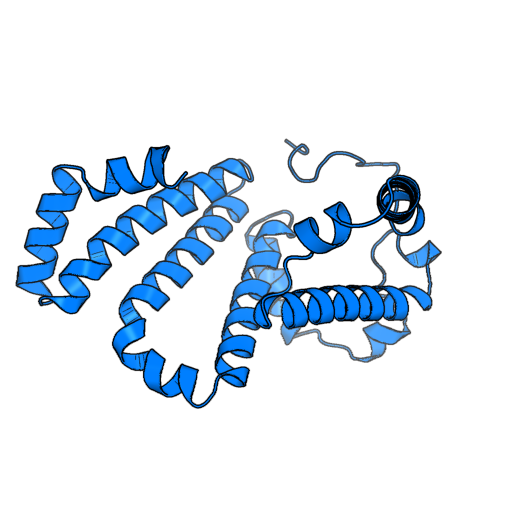
ATOM 662 N N . ASN A 1 83 ? -21.352 2.452 -1.951 1.00 87.69 83 ASN A N 1
ATOM 663 C CA . ASN A 1 83 ? -22.295 1.662 -2.748 1.00 87.69 83 ASN A CA 1
ATOM 664 C C . ASN A 1 83 ? -22.880 2.456 -3.925 1.00 87.69 83 ASN A C 1
ATOM 666 O O . ASN A 1 83 ? -23.023 1.915 -5.021 1.00 87.69 83 ASN A O 1
ATOM 670 N N . LYS A 1 84 ? -23.224 3.732 -3.710 1.00 91.25 84 LYS A N 1
ATOM 671 C CA . LYS A 1 84 ? -23.774 4.606 -4.757 1.00 91.25 84 LYS A CA 1
ATOM 672 C C . LYS A 1 84 ? -22.720 4.975 -5.804 1.00 91.25 84 LYS A C 1
ATOM 674 O O . LYS A 1 84 ? -23.026 5.045 -6.990 1.00 91.25 84 LYS A O 1
ATOM 679 N N . TRP A 1 85 ? -21.482 5.185 -5.370 1.00 92.00 85 TRP A N 1
ATOM 680 C CA . TRP A 1 85 ? -20.371 5.668 -6.184 1.00 92.00 85 TRP A CA 1
ATOM 681 C C . TRP A 1 85 ? -19.225 4.663 -6.220 1.00 92.00 85 TRP A C 1
ATOM 683 O O . TRP A 1 85 ? -18.063 5.015 -6.010 1.00 92.00 85 TRP A O 1
ATOM 693 N N . ARG A 1 86 ? -19.551 3.403 -6.522 1.00 88.19 86 ARG A N 1
ATOM 694 C CA . ARG A 1 86 ? -18.598 2.287 -6.479 1.00 88.19 86 ARG A CA 1
ATOM 695 C C . ARG A 1 86 ? -17.305 2.575 -7.238 1.00 88.19 86 ARG A C 1
ATOM 697 O O . ARG A 1 86 ? -16.229 2.339 -6.709 1.00 88.19 86 ARG A O 1
ATOM 704 N N . ASN A 1 87 ? -17.399 3.164 -8.430 1.00 88.56 87 ASN A N 1
ATOM 705 C CA . ASN A 1 87 ? -16.223 3.492 -9.242 1.00 88.56 87 ASN A CA 1
ATOM 706 C C . ASN A 1 87 ? -15.318 4.540 -8.571 1.00 88.56 87 ASN A C 1
ATOM 708 O O . ASN A 1 87 ? -14.098 4.422 -8.639 1.00 88.56 87 ASN A O 1
ATOM 712 N N . LEU A 1 88 ? -15.897 5.539 -7.891 1.00 91.12 88 LEU A N 1
ATOM 713 C CA . LEU A 1 88 ? -15.125 6.529 -7.133 1.00 91.12 88 LEU A CA 1
ATOM 714 C C . LEU A 1 88 ? -14.489 5.904 -5.889 1.00 91.12 88 LEU A C 1
ATOM 716 O O . LEU A 1 88 ? -13.350 6.231 -5.572 1.00 91.12 88 LEU A O 1
ATOM 720 N N . ALA A 1 89 ? -15.179 4.981 -5.213 1.00 89.69 89 ALA A N 1
ATOM 721 C CA . ALA A 1 89 ? -14.609 4.232 -4.094 1.00 89.69 89 ALA A CA 1
ATOM 722 C C . ALA A 1 89 ? -13.438 3.340 -4.547 1.00 89.69 89 ALA A C 1
ATOM 724 O O . ALA A 1 89 ? -12.391 3.319 -3.898 1.00 89.69 89 ALA A O 1
ATOM 725 N N . THR A 1 90 ? -13.564 2.669 -5.697 1.00 88.94 90 THR A N 1
ATOM 726 C CA . THR A 1 90 ? -12.469 1.904 -6.311 1.00 88.94 90 THR A CA 1
ATOM 727 C C . THR A 1 90 ? -11.294 2.810 -6.671 1.00 88.94 90 THR A C 1
ATOM 729 O O . THR A 1 90 ? -10.161 2.486 -6.323 1.00 88.94 90 THR A O 1
ATOM 732 N N . LEU A 1 91 ? -11.546 3.962 -7.304 1.00 91.56 91 LEU A N 1
ATOM 733 C CA . LEU A 1 91 ? -10.499 4.927 -7.652 1.00 91.56 91 LEU A CA 1
ATOM 734 C C . LEU A 1 91 ? -9.803 5.493 -6.406 1.00 91.56 91 LEU A C 1
ATOM 736 O O . LEU A 1 91 ? -8.578 5.559 -6.376 1.00 91.56 91 LEU A O 1
ATOM 740 N N . ARG A 1 92 ? -10.562 5.846 -5.358 1.00 92.88 92 ARG A N 1
ATOM 741 C CA . ARG A 1 92 ? -10.028 6.294 -4.061 1.00 92.88 92 ARG A CA 1
ATOM 742 C C . ARG A 1 92 ? -9.063 5.259 -3.496 1.00 92.88 92 ARG A C 1
ATOM 744 O O . ARG A 1 92 ? -7.929 5.598 -3.173 1.00 92.88 92 ARG A O 1
ATOM 751 N N . THR A 1 93 ? -9.499 4.006 -3.393 1.00 92.31 93 THR A N 1
ATOM 752 C CA . THR A 1 93 ? -8.662 2.921 -2.869 1.00 92.31 93 THR A CA 1
ATOM 753 C C . THR A 1 93 ? -7.438 2.705 -3.745 1.00 92.31 93 THR A C 1
ATOM 755 O O . THR A 1 93 ? -6.338 2.604 -3.215 1.00 92.31 93 THR A O 1
ATOM 758 N N . PHE A 1 94 ? -7.596 2.705 -5.069 1.00 90.94 94 PHE A N 1
ATOM 759 C CA . PHE A 1 94 ? -6.475 2.589 -5.995 1.00 90.94 94 PHE A CA 1
ATOM 760 C C . PHE A 1 94 ? -5.420 3.670 -5.729 1.00 90.94 94 PHE A C 1
ATOM 762 O O . PHE A 1 94 ? -4.269 3.335 -5.476 1.00 90.94 94 PHE A O 1
ATOM 769 N N . LEU A 1 95 ? -5.811 4.947 -5.677 1.00 93.00 95 LEU A N 1
ATOM 770 C CA . LEU A 1 95 ? -4.885 6.055 -5.421 1.00 93.00 95 LEU A CA 1
ATOM 771 C C . LEU A 1 95 ? -4.194 5.953 -4.054 1.00 93.00 95 LEU A C 1
ATOM 773 O O . LEU A 1 95 ? -2.989 6.173 -3.966 1.00 93.00 95 LEU A O 1
ATOM 777 N N . LEU A 1 96 ? -4.926 5.579 -3.000 1.00 94.38 96 LEU A N 1
ATOM 778 C CA . LEU A 1 96 ? -4.347 5.379 -1.667 1.00 94.38 96 LEU A CA 1
ATOM 779 C C . LEU A 1 96 ? -3.304 4.257 -1.667 1.00 94.38 96 LEU A C 1
ATOM 781 O O . LEU A 1 96 ? -2.229 4.406 -1.095 1.00 94.38 96 LEU A O 1
ATOM 785 N N . ILE A 1 97 ? -3.579 3.148 -2.352 1.00 93.44 97 ILE A N 1
ATOM 786 C CA . ILE A 1 97 ? -2.602 2.066 -2.482 1.00 93.44 97 ILE A CA 1
ATOM 787 C C . ILE A 1 97 ? -1.395 2.525 -3.309 1.00 93.44 97 ILE A C 1
ATOM 789 O O . ILE A 1 97 ? -0.274 2.240 -2.912 1.00 93.44 97 ILE A O 1
ATOM 793 N N . GLN A 1 98 ? -1.572 3.307 -4.378 1.00 92.06 98 GLN A N 1
ATOM 794 C CA . GLN A 1 98 ? -0.439 3.820 -5.163 1.00 92.06 98 GLN A CA 1
ATOM 795 C C . GLN A 1 98 ? 0.526 4.684 -4.333 1.00 92.06 98 GLN A C 1
ATOM 797 O O . GLN A 1 98 ? 1.729 4.648 -4.577 1.00 92.06 98 GLN A O 1
ATOM 802 N N . ILE A 1 99 ? 0.040 5.422 -3.328 1.00 93.38 99 ILE A N 1
ATOM 803 C CA . ILE A 1 99 ? 0.904 6.194 -2.417 1.00 93.38 99 ILE A CA 1
ATOM 804 C C . ILE A 1 99 ? 1.842 5.267 -1.632 1.00 93.38 99 ILE A C 1
ATOM 806 O O . ILE A 1 99 ? 3.004 5.610 -1.417 1.00 93.38 99 ILE A O 1
ATOM 810 N N . SER A 1 100 ? 1.388 4.075 -1.233 1.00 92.44 100 SER A N 1
ATOM 811 C CA . SER A 1 100 ? 2.239 3.171 -0.457 1.00 92.44 100 SER A CA 1
ATOM 812 C C . SER A 1 100 ? 3.417 2.623 -1.268 1.00 92.44 100 SER A C 1
ATOM 814 O O . SER A 1 100 ? 4.493 2.401 -0.716 1.00 92.44 100 SER A O 1
ATOM 816 N N . TRP A 1 101 ? 3.263 2.491 -2.588 1.00 90.62 101 TRP A N 1
ATOM 817 C CA . TRP A 1 101 ? 4.304 1.963 -3.473 1.00 90.62 101 TRP A CA 1
ATOM 818 C C . TRP A 1 101 ? 5.561 2.837 -3.514 1.00 90.62 101 TRP A C 1
ATOM 820 O O . TRP A 1 101 ? 6.651 2.318 -3.747 1.00 90.62 101 TRP A O 1
ATOM 830 N N . TYR A 1 102 ? 5.449 4.138 -3.231 1.00 91.50 102 TYR A N 1
ATOM 831 C CA . TYR A 1 102 ? 6.617 5.015 -3.107 1.00 91.50 102 TYR A CA 1
ATOM 832 C C . TYR A 1 102 ? 7.528 4.589 -1.952 1.00 91.50 102 TYR A C 1
ATOM 834 O O . TYR A 1 102 ? 8.745 4.612 -2.106 1.00 91.50 102 TYR A O 1
ATOM 842 N N . PHE A 1 103 ? 6.965 4.162 -0.817 1.00 90.75 103 PHE A N 1
ATOM 843 C CA . PHE A 1 103 ? 7.755 3.722 0.337 1.00 90.75 103 PHE A CA 1
ATOM 844 C C . PHE A 1 103 ? 8.461 2.384 0.094 1.00 90.75 103 PHE A C 1
ATOM 846 O O . PHE A 1 103 ? 9.560 2.178 0.601 1.00 90.75 103 PHE A O 1
ATOM 853 N N . ASP A 1 104 ? 7.851 1.489 -0.688 1.00 85.44 104 ASP A N 1
ATOM 854 C CA . ASP A 1 104 ? 8.456 0.201 -1.053 1.00 85.44 104 ASP A CA 1
ATOM 855 C C . ASP A 1 104 ? 9.584 0.378 -2.088 1.00 85.44 104 ASP A C 1
ATOM 857 O O . ASP A 1 104 ? 10.613 -0.295 -2.022 1.00 85.44 104 ASP A O 1
ATOM 861 N N . ARG A 1 105 ? 9.424 1.330 -3.021 1.00 83.88 105 ARG A N 1
ATOM 862 C CA . ARG A 1 105 ? 10.358 1.547 -4.138 1.00 83.88 105 ARG A CA 1
ATOM 863 C C . ARG A 1 105 ? 11.493 2.525 -3.871 1.00 83.88 105 ARG A C 1
ATOM 865 O O . ARG A 1 105 ? 12.550 2.357 -4.471 1.00 83.88 105 ARG A O 1
ATOM 872 N N . ALA A 1 106 ? 11.292 3.549 -3.049 1.00 86.56 106 ALA A N 1
ATOM 873 C CA . ALA A 1 106 ? 12.335 4.532 -2.772 1.00 86.56 106 ALA A CA 1
ATOM 874 C C . ALA A 1 106 ? 13.491 3.906 -1.987 1.00 86.56 106 ALA A C 1
ATOM 876 O O . ALA A 1 106 ? 13.265 3.003 -1.187 1.00 86.56 106 ALA A O 1
ATOM 877 N N . ASP A 1 107 ? 14.717 4.406 -2.140 1.00 84.94 107 ASP A N 1
ATOM 878 C CA . ASP A 1 107 ? 15.867 3.893 -1.377 1.00 84.94 107 ASP A CA 1
ATOM 879 C C . ASP A 1 107 ? 15.731 4.201 0.124 1.00 84.94 107 ASP A C 1
ATOM 881 O O . ASP A 1 107 ? 15.935 3.324 0.973 1.00 84.94 107 ASP A O 1
ATOM 885 N N . HIS A 1 108 ? 15.266 5.415 0.436 1.00 88.31 108 HIS A N 1
ATOM 886 C CA . HIS A 1 108 ? 15.076 5.954 1.781 1.00 88.31 108 HIS A CA 1
ATOM 887 C C . HIS A 1 108 ? 13.714 6.652 1.934 1.00 88.31 108 HIS A C 1
ATOM 889 O O . HIS A 1 108 ? 12.989 6.879 0.964 1.00 88.31 108 HIS A O 1
ATOM 895 N N . LEU A 1 109 ? 13.348 6.975 3.177 1.00 88.75 109 LEU A N 1
ATOM 896 C CA . LEU A 1 109 ? 12.051 7.575 3.501 1.00 88.75 109 LEU A CA 1
ATOM 897 C C . LEU A 1 109 ? 11.905 9.006 2.952 1.00 88.75 109 LEU A C 1
ATOM 899 O O . LEU A 1 109 ? 10.861 9.361 2.415 1.00 88.75 109 LEU A O 1
ATOM 903 N N . ASP A 1 110 ? 12.950 9.817 3.058 1.00 91.88 110 ASP A N 1
ATOM 904 C CA . ASP A 1 110 ? 13.040 11.161 2.482 1.00 91.88 110 ASP A CA 1
ATOM 905 C C . ASP A 1 110 ? 12.942 11.129 0.951 1.00 91.88 110 ASP A C 1
ATOM 907 O O . ASP A 1 110 ? 12.193 11.913 0.362 1.00 91.88 110 ASP A O 1
ATOM 911 N N . HIS A 1 111 ? 13.593 10.153 0.308 1.00 91.00 111 HIS A N 1
ATOM 912 C CA . HIS A 1 111 ? 13.452 9.925 -1.131 1.00 91.00 111 HIS A CA 1
ATOM 913 C C . HIS A 1 111 ? 12.004 9.590 -1.521 1.00 91.00 111 HIS A C 1
ATOM 915 O O . HIS A 1 111 ? 11.539 10.058 -2.559 1.00 91.00 111 HIS A O 1
ATOM 921 N N . ALA A 1 112 ? 11.261 8.834 -0.702 1.00 92.06 112 ALA A N 1
ATOM 922 C CA . ALA A 1 112 ? 9.856 8.524 -0.982 1.00 92.06 112 ALA A CA 1
ATOM 923 C C . ALA A 1 112 ? 9.001 9.798 -1.057 1.00 92.06 112 ALA A C 1
ATOM 925 O O . ALA A 1 112 ? 8.246 9.976 -2.013 1.00 92.06 112 ALA A O 1
ATOM 926 N N . PHE A 1 113 ? 9.160 10.712 -0.096 1.00 92.94 113 PHE A N 1
ATOM 927 C CA . PHE A 1 113 ? 8.440 11.988 -0.099 1.00 92.94 113 PHE A CA 1
ATOM 928 C C . PHE A 1 113 ? 8.876 12.902 -1.248 1.00 92.94 113 PHE A C 1
ATOM 930 O O . PHE A 1 113 ? 8.025 13.508 -1.900 1.00 92.94 113 PHE A O 1
ATOM 937 N N . ALA A 1 114 ? 10.176 12.956 -1.549 1.00 93.31 114 ALA A N 1
ATOM 938 C CA . ALA A 1 114 ? 10.688 13.715 -2.688 1.00 93.31 114 ALA A CA 1
ATOM 939 C C . ALA A 1 114 ? 10.120 13.199 -4.023 1.00 93.31 114 ALA A C 1
ATOM 941 O O . ALA A 1 114 ? 9.742 13.996 -4.882 1.00 93.31 114 ALA A O 1
ATOM 942 N N . LEU A 1 115 ? 10.003 11.875 -4.188 1.00 91.50 115 LEU A N 1
ATOM 943 C CA . LEU A 1 115 ? 9.385 11.263 -5.365 1.00 91.50 115 LEU A CA 1
ATOM 944 C C . LEU A 1 115 ? 7.901 11.629 -5.475 1.00 91.50 115 LEU A C 1
ATOM 946 O O . LEU A 1 115 ? 7.473 12.046 -6.548 1.00 91.50 115 LEU A O 1
ATOM 950 N N . MET A 1 116 ? 7.139 11.550 -4.377 1.00 93.25 116 MET A N 1
ATOM 951 C CA . MET A 1 116 ? 5.724 11.953 -4.361 1.00 93.25 116 MET A CA 1
ATOM 952 C C . MET A 1 116 ? 5.543 13.420 -4.762 1.00 93.25 116 MET A C 1
ATOM 954 O O . MET A 1 116 ? 4.660 13.739 -5.557 1.00 93.25 116 MET A O 1
ATOM 958 N N . GLN A 1 117 ? 6.387 14.311 -4.234 1.00 93.44 117 GLN A N 1
ATOM 959 C CA . GLN A 1 117 ? 6.366 15.727 -4.591 1.00 93.44 117 GLN A CA 1
ATOM 960 C C . GLN A 1 117 ? 6.647 15.909 -6.084 1.00 93.44 117 GLN A C 1
ATOM 962 O O . GLN A 1 117 ? 5.862 16.556 -6.778 1.00 93.44 117 GLN A O 1
ATOM 967 N N . LYS A 1 118 ? 7.718 15.289 -6.595 1.00 90.88 118 LYS A N 1
ATOM 968 C CA . LYS A 1 118 ? 8.089 15.379 -8.010 1.00 90.88 118 LYS A CA 1
ATOM 969 C C . LYS A 1 118 ? 7.012 14.856 -8.950 1.00 90.88 118 LYS A C 1
ATOM 971 O O . LYS A 1 118 ? 6.809 15.456 -9.998 1.00 90.88 118 LYS A O 1
ATOM 976 N N . THR A 1 119 ? 6.279 13.805 -8.581 1.00 89.44 119 THR A N 1
ATOM 977 C CA . THR A 1 119 ? 5.162 13.303 -9.399 1.00 89.44 119 THR A CA 1
ATOM 978 C C . THR A 1 119 ? 4.111 14.378 -9.682 1.00 89.44 119 THR A C 1
ATOM 980 O O . THR A 1 119 ? 3.480 14.346 -10.736 1.00 89.44 119 THR A O 1
ATOM 983 N N . VAL A 1 120 ? 3.934 15.340 -8.773 1.00 90.25 120 VAL A N 1
ATOM 984 C CA . VAL A 1 120 ? 2.961 16.429 -8.927 1.00 90.25 120 VAL A CA 1
ATOM 985 C C . VAL A 1 120 ? 3.607 17.703 -9.479 1.00 90.25 120 VAL A C 1
ATOM 987 O O . VAL A 1 120 ? 2.983 18.402 -10.271 1.00 90.25 120 VAL A O 1
ATOM 990 N N . THR A 1 121 ? 4.841 18.026 -9.079 1.00 93.06 121 THR A N 1
ATOM 991 C CA . THR A 1 121 ? 5.491 19.299 -9.443 1.00 93.06 121 THR A CA 1
ATOM 992 C C . THR A 1 121 ? 6.277 19.259 -10.752 1.00 93.06 121 THR A C 1
ATOM 994 O O . THR A 1 121 ? 6.530 20.311 -11.325 1.00 93.06 121 THR A O 1
ATOM 997 N N . ASP A 1 122 ? 6.698 18.078 -11.202 1.00 88.50 122 ASP A N 1
ATOM 998 C CA . ASP A 1 122 ? 7.628 17.874 -12.324 1.00 88.50 122 ASP A CA 1
ATOM 999 C C . ASP A 1 122 ? 6.993 16.977 -13.405 1.00 88.50 122 ASP A C 1
ATOM 1001 O O . ASP A 1 122 ? 7.630 16.105 -13.990 1.00 88.50 122 ASP A O 1
ATOM 1005 N N . PHE A 1 123 ? 5.689 17.145 -13.648 1.00 87.69 123 PHE A N 1
ATOM 1006 C CA . PHE A 1 123 ? 4.941 16.311 -14.590 1.00 87.69 123 PHE A CA 1
ATOM 1007 C C . PHE A 1 123 ? 5.084 16.807 -16.033 1.00 87.69 123 PHE A C 1
ATOM 1009 O O . PHE A 1 123 ? 4.568 17.868 -16.389 1.00 87.69 123 PHE A O 1
ATOM 1016 N N . HIS A 1 124 ? 5.720 15.998 -16.881 1.00 86.88 124 HIS A N 1
ATOM 1017 C CA . HIS A 1 124 ? 5.930 16.311 -18.291 1.00 86.88 124 HIS A CA 1
ATOM 1018 C C . HIS A 1 124 ? 5.322 15.216 -19.169 1.00 86.88 124 HIS A C 1
ATOM 1020 O O . HIS A 1 124 ? 5.779 14.077 -19.191 1.00 86.88 124 HIS A O 1
ATOM 1026 N N . ILE A 1 125 ? 4.294 15.554 -19.953 1.00 85.06 125 ILE A N 1
ATOM 1027 C CA . ILE A 1 125 ? 3.629 14.570 -20.827 1.00 85.06 125 ILE A CA 1
ATOM 1028 C C . ILE A 1 125 ? 4.568 14.017 -21.913 1.00 85.06 125 ILE A C 1
ATOM 1030 O O . ILE A 1 125 ? 4.381 12.907 -22.406 1.00 85.06 125 ILE A O 1
ATOM 1034 N N . THR A 1 126 ? 5.617 14.768 -22.256 1.00 84.44 126 THR A N 1
ATOM 1035 C CA . THR A 1 126 ? 6.665 14.348 -23.191 1.00 84.44 126 THR A CA 1
ATOM 1036 C C . THR A 1 126 ? 7.465 13.152 -22.681 1.00 84.44 126 THR A C 1
ATOM 1038 O O . THR A 1 126 ? 8.042 12.432 -23.498 1.00 84.44 126 THR A O 1
ATOM 1041 N N . ASP A 1 127 ? 7.451 12.886 -21.370 1.00 82.38 127 ASP A N 1
ATOM 1042 C CA . ASP A 1 127 ? 8.182 11.771 -20.758 1.00 82.38 127 ASP A CA 1
ATOM 1043 C C . ASP A 1 127 ? 7.661 10.396 -21.173 1.00 82.38 127 ASP A C 1
ATOM 1045 O O . ASP A 1 127 ? 8.381 9.395 -21.136 1.00 82.38 127 ASP A O 1
ATOM 1049 N N . PHE A 1 128 ? 6.420 10.351 -21.659 1.00 78.06 128 PHE A N 1
ATOM 1050 C CA . PHE A 1 128 ? 5.845 9.146 -22.241 1.00 78.06 128 PHE A CA 1
ATOM 1051 C C . PHE A 1 128 ? 6.490 8.776 -23.576 1.00 78.06 128 PHE A C 1
ATOM 1053 O O . PHE A 1 128 ? 6.515 7.597 -23.931 1.00 78.06 128 PHE A O 1
ATOM 1060 N N . TRP A 1 129 ? 7.002 9.750 -24.331 1.00 77.25 129 TRP A N 1
ATOM 1061 C CA . TRP A 1 129 ? 7.467 9.533 -25.706 1.00 77.25 129 TRP A CA 1
ATOM 1062 C C . TRP A 1 129 ? 8.977 9.726 -25.878 1.00 77.25 129 TRP A C 1
ATOM 1064 O O . TRP A 1 129 ? 9.546 9.179 -26.817 1.00 77.25 129 TRP A O 1
ATOM 1074 N N . ASN A 1 130 ? 9.645 10.443 -24.971 1.00 75.56 130 ASN A N 1
ATOM 1075 C CA . ASN A 1 130 ? 11.097 10.674 -25.020 1.00 75.56 130 ASN A CA 1
ATOM 1076 C C . ASN A 1 130 ? 11.934 9.504 -24.453 1.00 75.56 130 ASN A C 1
ATOM 1078 O O . ASN A 1 130 ? 13.161 9.547 -24.497 1.00 75.56 130 ASN A O 1
ATOM 1082 N N . GLY A 1 131 ? 11.279 8.467 -23.922 1.00 72.00 131 GLY A N 1
ATOM 1083 C CA . GLY A 1 131 ? 11.916 7.283 -23.348 1.00 72.00 131 GLY A CA 1
ATOM 1084 C C . GLY A 1 131 ? 12.439 7.442 -21.918 1.00 72.00 131 GLY A C 1
ATOM 1085 O O . GLY A 1 131 ? 12.994 6.488 -21.377 1.00 72.00 131 GLY A O 1
ATOM 1086 N N . THR A 1 132 ? 12.217 8.589 -21.271 1.00 74.56 132 THR A N 1
ATOM 1087 C CA . THR A 1 132 ? 12.595 8.850 -19.869 1.00 74.56 132 THR A CA 1
ATOM 1088 C C . THR A 1 132 ? 11.897 7.899 -18.892 1.00 74.56 132 THR A C 1
ATOM 1090 O O . THR A 1 132 ? 12.489 7.498 -17.891 1.00 74.56 132 THR A O 1
ATOM 1093 N N . LEU A 1 133 ? 10.658 7.488 -19.193 1.00 69.75 133 LEU A N 1
ATOM 1094 C CA . LEU A 1 133 ? 9.891 6.527 -18.387 1.00 69.75 133 LEU A CA 1
ATOM 1095 C C . LEU A 1 133 ? 10.294 5.061 -18.595 1.00 69.75 133 LEU A C 1
ATOM 1097 O O . LEU A 1 133 ? 9.807 4.187 -17.872 1.00 69.75 133 LEU A O 1
ATOM 1101 N N . PHE A 1 134 ? 11.170 4.753 -19.555 1.00 70.00 134 PHE A N 1
ATOM 1102 C CA . PHE A 1 134 ? 11.677 3.394 -19.676 1.00 70.00 134 PHE A CA 1
ATOM 1103 C C . PHE A 1 134 ? 12.543 3.087 -18.453 1.00 70.00 134 PHE A C 1
ATOM 1105 O O . PHE A 1 134 ? 13.544 3.752 -18.189 1.00 70.00 134 PHE A O 1
ATOM 1112 N N . LEU A 1 135 ? 12.152 2.059 -17.688 1.00 62.22 135 LEU A N 1
ATOM 1113 C CA . LEU A 1 135 ? 12.969 1.523 -16.597 1.00 62.22 135 LEU A CA 1
ATOM 1114 C C . LEU A 1 135 ? 14.410 1.352 -17.093 1.00 62.22 135 LEU A C 1
ATOM 1116 O O . LEU A 1 135 ? 14.612 0.921 -18.230 1.00 62.22 135 LEU A O 1
ATOM 1120 N N . LYS A 1 136 ? 15.415 1.636 -16.256 1.00 55.56 136 LYS A N 1
ATOM 1121 C CA . LYS A 1 136 ? 16.818 1.302 -16.557 1.00 55.56 136 LYS A CA 1
ATOM 1122 C C . LYS A 1 136 ? 16.915 -0.212 -16.828 1.00 55.56 136 LYS A C 1
ATOM 1124 O O . LYS A 1 136 ? 16.986 -1.003 -15.898 1.00 55.56 136 LYS A O 1
ATOM 1129 N N . GLY A 1 137 ? 16.833 -0.605 -18.103 1.00 52.31 137 GLY A N 1
ATOM 1130 C CA . GLY A 1 137 ? 16.694 -1.994 -18.564 1.00 52.31 137 GLY A CA 1
ATOM 1131 C C . GLY A 1 137 ? 15.603 -2.212 -19.629 1.00 52.31 137 GLY A C 1
ATOM 1132 O O . GLY A 1 137 ? 15.803 -3.008 -20.546 1.00 52.31 137 GLY A O 1
ATOM 1133 N N . ALA A 1 138 ? 14.484 -1.481 -19.571 1.00 56.88 138 ALA A N 1
ATOM 1134 C CA . ALA A 1 138 ? 13.358 -1.594 -20.509 1.00 56.88 138 ALA A CA 1
ATOM 1135 C C . ALA A 1 138 ? 13.662 -1.039 -21.912 1.00 56.88 138 ALA A C 1
ATOM 1137 O O . ALA A 1 138 ? 12.901 -1.290 -22.845 1.00 56.88 138 ALA A O 1
ATOM 1138 N N . ASN A 1 139 ? 14.815 -0.388 -22.103 1.00 59.22 139 ASN A N 1
ATOM 1139 C CA . ASN A 1 139 ? 15.317 0.018 -23.421 1.00 59.22 139 ASN A CA 1
ATOM 1140 C C . ASN A 1 139 ? 15.398 -1.151 -24.421 1.00 59.22 139 ASN A C 1
ATOM 1142 O O . ASN A 1 139 ? 15.314 -0.921 -25.622 1.00 59.22 139 ASN A O 1
ATOM 1146 N N . ARG A 1 140 ? 15.520 -2.404 -23.947 1.00 61.16 140 ARG A N 1
ATOM 1147 C CA . ARG A 1 140 ? 15.484 -3.604 -24.807 1.00 61.16 140 ARG A CA 1
ATOM 1148 C C . ARG A 1 140 ? 14.111 -3.872 -25.429 1.00 61.16 140 ARG A C 1
ATOM 1150 O O . ARG A 1 140 ? 14.035 -4.471 -26.493 1.00 61.16 140 ARG A O 1
ATOM 1157 N N . ILE A 1 141 ? 13.047 -3.460 -24.747 1.00 66.62 141 ILE A N 1
ATOM 1158 C CA . ILE A 1 141 ? 11.648 -3.698 -25.123 1.00 66.62 141 ILE A CA 1
ATOM 1159 C C . ILE A 1 141 ? 11.107 -2.502 -25.931 1.00 66.62 141 ILE A C 1
ATOM 1161 O O . ILE A 1 141 ? 10.182 -2.642 -26.731 1.00 66.62 141 ILE A O 1
ATOM 1165 N N . GLY A 1 142 ? 11.733 -1.328 -25.774 1.00 70.56 142 GLY A N 1
ATOM 1166 C CA . GLY A 1 142 ? 11.478 -0.134 -26.576 1.00 70.56 142 GLY A CA 1
ATOM 1167 C C . GLY A 1 142 ? 10.007 0.311 -26.521 1.00 70.56 142 GLY A C 1
ATOM 1168 O O . GLY A 1 142 ? 9.387 0.235 -25.457 1.00 70.56 142 GLY A O 1
ATOM 1169 N N . PRO A 1 143 ? 9.405 0.750 -27.644 1.00 70.56 143 PRO A N 1
ATOM 1170 C CA . PRO A 1 143 ? 8.031 1.263 -27.665 1.00 70.56 143 PRO A CA 1
ATOM 1171 C C . PRO A 1 143 ? 6.970 0.210 -27.295 1.00 70.56 143 PRO A C 1
ATOM 1173 O O . PRO A 1 143 ? 5.860 0.570 -26.903 1.00 70.56 143 PRO A O 1
ATOM 1176 N N . TRP A 1 144 ? 7.301 -1.088 -27.352 1.00 78.94 144 TRP A N 1
ATOM 1177 C CA . TRP A 1 144 ? 6.395 -2.172 -26.955 1.00 78.94 144 TRP A CA 1
ATOM 1178 C C . TRP A 1 144 ? 6.134 -2.228 -25.450 1.00 78.94 144 TRP A C 1
ATOM 1180 O O . TRP A 1 144 ? 5.175 -2.874 -25.030 1.00 78.94 144 TRP A O 1
ATOM 1190 N N . PHE A 1 145 ? 6.938 -1.534 -24.638 1.00 79.44 145 PHE A N 1
ATOM 1191 C CA . PHE A 1 145 ? 6.769 -1.468 -23.187 1.00 79.44 145 PHE A CA 1
ATOM 1192 C C . PHE A 1 145 ? 5.334 -1.098 -22.781 1.00 79.44 145 PHE A C 1
ATOM 1194 O O . PHE A 1 145 ? 4.718 -1.800 -21.978 1.00 79.44 145 PHE A O 1
ATOM 1201 N N . TYR A 1 146 ? 4.763 -0.053 -23.386 1.00 82.25 146 TYR A N 1
ATOM 1202 C CA . TYR A 1 146 ? 3.400 0.384 -23.072 1.00 82.25 146 TYR A CA 1
ATOM 1203 C C . TYR A 1 146 ? 2.340 -0.623 -23.517 1.00 82.25 146 TYR A C 1
ATOM 1205 O O . TYR A 1 146 ? 1.363 -0.835 -22.803 1.00 82.25 146 TYR A O 1
ATOM 1213 N N . ALA A 1 147 ? 2.543 -1.280 -24.662 1.00 86.94 147 ALA A N 1
ATOM 1214 C CA . ALA A 1 147 ? 1.634 -2.314 -25.146 1.00 86.94 147 ALA A CA 1
ATOM 1215 C C . ALA A 1 147 ? 1.625 -3.534 -24.210 1.00 86.94 147 ALA A C 1
ATOM 1217 O O . ALA A 1 147 ? 0.560 -4.053 -23.884 1.00 86.94 147 ALA A O 1
ATOM 1218 N N . ILE A 1 148 ? 2.797 -3.952 -23.724 1.00 85.81 148 ILE A N 1
ATOM 1219 C CA . ILE A 1 148 ? 2.940 -5.050 -22.759 1.00 85.81 148 ILE A CA 1
ATOM 1220 C C . ILE A 1 148 ? 2.303 -4.681 -21.418 1.00 85.81 148 ILE A C 1
ATOM 1222 O O . ILE A 1 148 ? 1.571 -5.491 -20.851 1.00 85.81 148 ILE A O 1
ATOM 1226 N N . LEU A 1 149 ? 2.533 -3.460 -20.925 1.00 85.19 149 LEU A N 1
ATOM 1227 C CA . LEU A 1 149 ? 1.925 -2.978 -19.684 1.00 85.19 149 LEU A CA 1
ATOM 1228 C C . LEU A 1 149 ? 0.396 -2.940 -19.794 1.00 85.19 149 LEU A C 1
ATOM 1230 O O . LEU A 1 149 ? -0.294 -3.464 -18.920 1.00 85.19 149 LEU A O 1
ATOM 1234 N N . LEU A 1 150 ? -0.134 -2.405 -20.898 1.00 89.25 150 LEU A N 1
ATOM 1235 C CA . LEU A 1 150 ? -1.570 -2.381 -21.166 1.00 89.25 150 LEU A CA 1
ATOM 1236 C C . LEU A 1 150 ? -2.152 -3.797 -21.251 1.00 89.25 150 LEU A C 1
ATOM 1238 O O . LEU A 1 150 ? -3.192 -4.062 -20.650 1.00 89.25 150 LEU A O 1
ATOM 1242 N N . ALA A 1 151 ? -1.476 -4.715 -21.945 1.00 91.12 151 ALA A N 1
ATOM 1243 C CA . ALA A 1 151 ? -1.892 -6.111 -22.037 1.00 91.12 151 ALA A CA 1
ATOM 1244 C C . ALA A 1 151 ? -1.899 -6.792 -20.659 1.00 91.12 151 ALA A C 1
ATOM 1246 O O . ALA A 1 151 ? -2.868 -7.466 -20.319 1.00 91.12 151 ALA A O 1
ATOM 1247 N N . GLY A 1 152 ? -0.869 -6.572 -19.836 1.00 89.94 152 GLY A N 1
ATOM 1248 C CA . GLY A 1 152 ? -0.797 -7.087 -18.469 1.00 89.94 152 GLY A CA 1
ATOM 1249 C C . GLY A 1 152 ? -1.931 -6.562 -17.586 1.00 89.94 152 GLY A C 1
ATOM 1250 O O . GLY A 1 152 ? -2.629 -7.349 -16.945 1.00 89.94 152 GLY A O 1
ATOM 1251 N N . CYS A 1 153 ? -2.176 -5.248 -17.604 1.00 90.62 153 CYS A N 1
ATOM 1252 C CA . CYS A 1 153 ? -3.296 -4.633 -16.891 1.00 90.62 153 CYS A CA 1
ATOM 1253 C C . CYS A 1 153 ? -4.649 -5.175 -17.369 1.00 90.62 153 CYS A C 1
ATOM 1255 O O . CYS A 1 153 ? -5.509 -5.472 -16.542 1.00 90.62 153 CYS A O 1
ATOM 1257 N N . LEU A 1 154 ? -4.834 -5.352 -18.681 1.00 92.75 154 LEU A N 1
ATOM 1258 C CA . LEU A 1 154 ? -6.062 -5.903 -19.250 1.00 92.75 154 LEU A CA 1
ATOM 1259 C C . LEU A 1 154 ? -6.277 -7.360 -18.829 1.00 92.75 154 LEU A C 1
ATOM 1261 O O . LEU A 1 154 ? -7.384 -7.714 -18.433 1.00 92.75 154 LEU A O 1
ATOM 1265 N N . ILE A 1 155 ? -5.234 -8.194 -18.857 1.00 91.25 155 ILE A N 1
ATOM 1266 C CA . ILE A 1 155 ? -5.304 -9.586 -18.389 1.00 91.25 155 ILE A CA 1
ATOM 1267 C C . ILE A 1 155 ? -5.715 -9.622 -16.914 1.00 91.25 155 ILE A C 1
ATOM 1269 O O . ILE A 1 155 ? -6.656 -10.333 -16.566 1.00 91.25 155 ILE A O 1
ATOM 1273 N N . LEU A 1 156 ? -5.063 -8.832 -16.055 1.00 89.94 156 LEU A N 1
ATOM 1274 C CA . LEU A 1 156 ? -5.391 -8.766 -14.627 1.00 89.94 156 LEU A CA 1
ATOM 1275 C C . LEU A 1 156 ? -6.825 -8.283 -14.387 1.00 89.94 156 LEU A C 1
ATOM 1277 O O . LEU A 1 156 ? -7.546 -8.876 -13.584 1.00 89.94 156 LEU A O 1
ATOM 1281 N N . TYR A 1 157 ? -7.259 -7.254 -15.115 1.00 89.12 157 TYR A N 1
ATOM 1282 C CA . TYR A 1 157 ? -8.626 -6.748 -15.043 1.00 89.12 157 TYR A CA 1
ATOM 1283 C C . TYR A 1 157 ? -9.651 -7.808 -15.456 1.00 89.12 157 TYR A C 1
ATOM 1285 O O . TYR A 1 157 ? -10.623 -8.032 -14.737 1.00 89.12 157 TYR A O 1
ATOM 1293 N N . LEU A 1 158 ? -9.428 -8.502 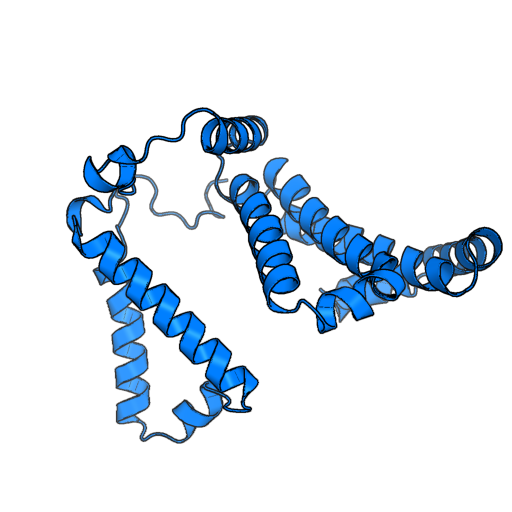-16.577 1.00 90.44 158 LEU A N 1
ATOM 1294 C CA . LEU A 1 158 ? -10.320 -9.561 -17.050 1.00 90.44 158 LEU A CA 1
ATOM 1295 C C . LEU A 1 158 ? -10.385 -10.721 -16.052 1.00 90.44 158 LEU A C 1
ATOM 1297 O O . LEU A 1 158 ? -11.476 -11.196 -15.745 1.00 90.44 158 LEU A O 1
ATOM 1301 N N . VAL A 1 159 ? -9.243 -11.151 -15.509 1.00 91.00 159 VAL A N 1
ATOM 1302 C CA . VAL A 1 159 ? -9.198 -12.187 -14.466 1.00 91.00 159 VAL A CA 1
ATOM 1303 C C . VAL A 1 159 ? -10.012 -11.755 -13.248 1.00 91.00 159 VAL A C 1
ATOM 1305 O O . VAL A 1 159 ? -10.863 -12.522 -12.801 1.00 91.00 159 VAL A O 1
ATOM 1308 N N . SER A 1 160 ? -9.816 -10.526 -12.762 1.00 88.56 160 SER A N 1
ATOM 1309 C CA . SER A 1 160 ? -10.583 -9.973 -11.639 1.00 88.56 160 SER A CA 1
ATOM 1310 C C . SER A 1 160 ? -12.084 -9.934 -11.942 1.00 88.56 160 SER A C 1
ATOM 1312 O O . SER A 1 160 ? -12.894 -10.361 -11.123 1.00 88.56 160 SER A O 1
ATOM 1314 N N . TYR A 1 161 ? -12.467 -9.489 -13.139 1.00 88.50 161 TYR A N 1
ATOM 1315 C CA . TYR A 1 161 ? -13.861 -9.408 -13.573 1.00 88.50 161 TYR A CA 1
ATOM 1316 C C . TYR A 1 161 ? -14.551 -10.779 -13.616 1.00 88.50 161 TYR A C 1
ATOM 1318 O O . TYR A 1 161 ? -15.683 -10.929 -13.155 1.00 88.50 161 TYR A O 1
ATOM 1326 N N . TYR A 1 162 ? -13.887 -11.802 -14.161 1.00 90.75 162 TYR A N 1
ATOM 1327 C CA . TYR A 1 162 ? -14.460 -13.148 -14.197 1.00 90.75 162 TYR A CA 1
ATOM 1328 C C . TYR A 1 162 ? -14.478 -13.812 -12.814 1.00 90.75 162 TYR A C 1
ATOM 1330 O O . TYR A 1 162 ? -15.425 -14.540 -12.513 1.00 90.75 162 TYR A O 1
ATOM 1338 N N . GLN A 1 163 ? -13.496 -13.528 -11.954 1.00 91.25 163 GLN A N 1
ATOM 1339 C CA . GLN A 1 163 ? -13.521 -13.966 -10.555 1.00 91.25 163 GLN A CA 1
ATOM 1340 C C . GLN A 1 163 ? -14.703 -13.370 -9.785 1.00 91.25 163 GLN A C 1
ATOM 1342 O O . GLN A 1 163 ? -15.381 -14.103 -9.067 1.00 91.25 163 GLN A O 1
ATOM 1347 N N . GLU A 1 164 ? -15.023 -12.089 -9.991 1.00 87.81 164 GLU A N 1
ATOM 1348 C CA . GLU A 1 164 ? -16.218 -11.462 -9.403 1.00 87.81 164 GLU A CA 1
ATOM 1349 C C . GLU A 1 164 ? -17.529 -12.111 -9.873 1.00 87.81 164 GLU A C 1
ATOM 1351 O O . GLU A 1 164 ? -18.507 -12.144 -9.128 1.00 87.81 164 GLU A O 1
ATOM 1356 N N . LYS A 1 165 ? -17.553 -12.676 -11.086 1.00 89.44 165 LYS A N 1
ATOM 1357 C CA . LYS A 1 165 ? -18.689 -13.444 -11.621 1.00 89.44 165 LYS A CA 1
ATOM 1358 C C . LYS A 1 165 ? -18.754 -14.896 -11.130 1.00 89.44 165 LYS A C 1
ATOM 1360 O O . LYS A 1 165 ? -19.606 -15.648 -11.598 1.00 89.44 165 LYS A O 1
ATOM 1365 N N . GLY A 1 166 ? -17.879 -15.295 -10.207 1.00 90.12 166 GLY A N 1
ATOM 1366 C CA . GLY A 1 166 ? -17.854 -16.638 -9.621 1.00 90.12 166 GLY A CA 1
ATOM 1367 C C . GLY A 1 166 ? -16.988 -17.648 -10.376 1.00 90.12 166 GLY A C 1
ATOM 1368 O O . GLY A 1 166 ? -17.049 -18.837 -10.081 1.00 90.12 166 GLY A O 1
ATOM 1369 N N . MET A 1 167 ? -16.173 -17.216 -11.344 1.00 90.12 167 MET A N 1
ATOM 1370 C CA . MET A 1 167 ? -15.217 -18.108 -12.001 1.00 90.12 167 MET A CA 1
ATOM 1371 C C . MET A 1 167 ? -13.923 -18.205 -11.187 1.00 90.12 167 MET A C 1
ATOM 1373 O O . MET A 1 167 ? -13.133 -17.263 -11.127 1.00 90.12 167 MET A O 1
ATOM 1377 N N . HIS A 1 168 ? -13.633 -19.376 -10.629 1.00 90.00 168 HIS A N 1
ATOM 1378 C CA . HIS A 1 168 ? -12.350 -19.632 -9.980 1.00 90.00 168 HIS A CA 1
ATOM 1379 C C . HIS A 1 168 ? -11.306 -20.066 -11.015 1.00 90.00 168 HIS A C 1
ATOM 1381 O O . HIS A 1 168 ? -11.305 -21.203 -11.482 1.00 90.00 168 HIS A O 1
ATOM 1387 N N . LEU A 1 169 ? -10.388 -19.158 -11.377 1.00 85.19 169 LEU A N 1
ATOM 1388 C CA . LEU A 1 169 ? -9.362 -19.409 -12.403 1.00 85.19 169 LEU A CA 1
ATOM 1389 C C . LEU A 1 169 ? -8.548 -20.690 -12.140 1.00 85.19 169 LEU A C 1
ATOM 1391 O O . LEU A 1 169 ? -8.245 -21.424 -13.078 1.00 85.19 169 LEU A O 1
ATOM 1395 N N . GLY A 1 170 ? -8.217 -20.969 -10.874 1.00 84.62 170 GLY A N 1
ATOM 1396 C CA . GLY A 1 170 ? -7.483 -22.176 -10.487 1.00 84.62 170 GLY A CA 1
ATOM 1397 C C . GLY A 1 170 ? -8.255 -23.459 -10.794 1.00 84.62 170 GLY A C 1
ATOM 1398 O O . GLY A 1 170 ? -7.709 -24.368 -11.409 1.00 84.62 170 GLY A O 1
ATOM 1399 N N . GLU A 1 171 ? -9.541 -23.507 -10.448 1.00 89.88 171 GLU A N 1
ATOM 1400 C CA . GLU A 1 171 ? -10.417 -24.649 -10.741 1.00 89.88 171 GLU A CA 1
ATOM 1401 C C . GLU A 1 171 ? -10.633 -24.811 -12.247 1.00 89.88 171 GLU A C 1
ATOM 1403 O O . GLU A 1 171 ? -10.519 -25.914 -12.783 1.00 89.88 171 GLU A O 1
ATOM 1408 N N . TRP A 1 172 ? -10.854 -23.695 -12.948 1.00 89.81 172 TRP A N 1
ATOM 1409 C CA . TRP A 1 172 ? -10.997 -23.673 -14.401 1.00 89.81 172 TRP A CA 1
ATOM 1410 C C . TRP A 1 172 ? -9.755 -24.223 -15.110 1.00 89.81 172 TRP A C 1
ATOM 1412 O O . TRP A 1 172 ? -9.886 -24.981 -16.073 1.00 89.81 172 TRP A O 1
ATOM 1422 N N . LEU A 1 173 ? -8.556 -23.877 -14.629 1.00 90.50 173 LEU A N 1
ATOM 1423 C CA . LEU A 1 173 ? -7.295 -24.380 -15.169 1.00 90.50 173 LEU A CA 1
ATOM 1424 C C . LEU A 1 173 ? -7.082 -25.857 -14.805 1.00 90.50 173 LEU A C 1
ATOM 1426 O O . LEU A 1 173 ? -6.671 -26.637 -15.663 1.00 90.50 173 LEU A O 1
ATOM 1430 N N . CYS A 1 174 ? -7.415 -26.264 -13.577 1.00 92.75 174 CYS A N 1
ATOM 1431 C CA . CYS A 1 174 ? -7.358 -27.658 -13.122 1.00 92.75 174 CYS A CA 1
ATOM 1432 C C . CYS A 1 174 ? -8.265 -28.592 -13.935 1.00 92.75 174 CYS A C 1
ATOM 1434 O O . CYS A 1 174 ? -7.891 -29.741 -14.165 1.00 92.75 174 CYS A O 1
ATOM 1436 N N . ALA A 1 175 ? -9.402 -28.091 -14.422 1.00 93.75 175 ALA A N 1
ATOM 1437 C CA . ALA A 1 175 ? -10.312 -28.831 -15.292 1.00 93.75 175 ALA A CA 1
ATOM 1438 C C . ALA A 1 175 ? -9.774 -29.041 -16.724 1.00 93.75 175 ALA A C 1
ATOM 1440 O O . ALA A 1 175 ? -10.363 -29.799 -17.495 1.00 93.75 175 ALA A O 1
ATOM 1441 N N . LYS A 1 176 ? -8.678 -28.376 -17.122 1.00 94.62 176 LYS A N 1
ATOM 1442 C CA . LYS A 1 176 ? -8.081 -28.546 -18.455 1.00 94.62 176 LYS A CA 1
ATOM 1443 C C . LYS A 1 176 ? -7.146 -29.763 -18.522 1.00 94.62 176 LYS A C 1
ATOM 1445 O O . LYS A 1 176 ? -6.541 -30.150 -17.514 1.00 94.62 176 LYS A O 1
ATOM 1450 N N . PRO A 1 177 ? -6.953 -30.343 -19.726 1.00 96.25 177 PRO A N 1
ATOM 1451 C CA . PRO A 1 177 ? -5.973 -31.402 -19.937 1.00 96.25 177 PRO A CA 1
ATOM 1452 C C . PRO A 1 177 ? -4.593 -31.021 -19.397 1.00 96.25 177 PRO A C 1
ATOM 1454 O O . PRO A 1 177 ? -4.206 -29.851 -19.424 1.00 96.25 177 PRO A O 1
ATOM 1457 N N . VAL A 1 178 ? -3.834 -32.019 -18.936 1.00 94.69 178 VAL A N 1
ATOM 1458 C CA . VAL A 1 178 ? -2.484 -31.827 -18.374 1.00 94.69 178 VAL A CA 1
ATOM 1459 C C . VAL A 1 178 ? -1.610 -30.999 -19.322 1.00 94.69 178 VAL A C 1
ATOM 1461 O O . VAL A 1 178 ? -1.000 -30.030 -18.887 1.00 94.69 178 VAL A O 1
ATOM 1464 N N . ALA A 1 179 ? -1.636 -31.300 -20.625 1.00 95.38 179 ALA A N 1
ATOM 1465 C CA . ALA A 1 179 ? -0.870 -30.564 -21.631 1.00 95.38 179 ALA A CA 1
ATOM 1466 C C . ALA A 1 179 ? -1.167 -29.054 -21.626 1.00 95.38 179 ALA A C 1
ATOM 1468 O O . ALA A 1 179 ? -0.242 -28.250 -21.623 1.00 95.38 179 ALA A O 1
ATOM 1469 N N . VAL A 1 180 ? -2.441 -28.654 -21.545 1.00 93.81 180 VAL A N 1
ATOM 1470 C CA . VAL A 1 180 ? -2.834 -27.234 -21.505 1.00 93.81 180 VAL A CA 1
ATOM 1471 C C . VAL A 1 180 ? -2.300 -26.557 -20.244 1.00 93.81 180 VAL A C 1
ATOM 1473 O O . VAL A 1 180 ? -1.767 -25.454 -20.322 1.00 93.81 180 VAL A O 1
ATOM 1476 N N . ARG A 1 181 ? -2.387 -27.225 -19.087 1.00 93.75 181 ARG A N 1
ATOM 1477 C CA . ARG A 1 181 ? -1.860 -26.699 -17.817 1.00 93.75 181 ARG A CA 1
ATOM 1478 C C . ARG A 1 181 ? -0.354 -26.474 -17.884 1.00 93.75 181 ARG A C 1
ATOM 1480 O O . ARG A 1 181 ? 0.114 -25.387 -17.560 1.00 93.75 181 ARG A O 1
ATOM 1487 N N . PHE A 1 182 ? 0.383 -27.473 -18.365 1.00 95.44 182 PHE A N 1
ATOM 1488 C CA . PHE A 1 182 ? 1.829 -27.374 -18.548 1.00 95.44 182 PHE A CA 1
ATOM 1489 C C . PHE A 1 182 ? 2.200 -26.260 -19.523 1.00 95.44 182 PHE A C 1
ATOM 1491 O O . PHE A 1 182 ? 3.088 -25.474 -19.215 1.00 95.44 182 PHE A O 1
ATOM 1498 N N . MET A 1 183 ? 1.490 -26.126 -20.645 1.00 95.50 183 MET A N 1
ATOM 1499 C CA . MET A 1 183 ? 1.730 -25.034 -21.591 1.00 95.50 183 MET A CA 1
ATOM 1500 C C . MET A 1 183 ? 1.529 -23.662 -20.946 1.00 95.50 183 MET A C 1
ATOM 1502 O O . MET A 1 183 ? 2.370 -22.787 -21.124 1.00 95.50 183 MET A O 1
ATOM 1506 N N . VAL A 1 184 ? 0.471 -23.473 -20.152 1.00 92.56 184 VAL A N 1
ATOM 1507 C CA . VAL A 1 184 ? 0.254 -22.218 -19.412 1.00 92.56 184 VAL A CA 1
ATOM 1508 C C . VAL A 1 184 ? 1.403 -21.951 -18.438 1.00 92.56 184 VAL A C 1
ATOM 1510 O O . VAL A 1 184 ? 1.924 -20.838 -18.407 1.00 92.56 184 VAL A O 1
ATOM 1513 N N . TYR A 1 185 ? 1.844 -22.956 -17.678 1.00 92.62 185 TYR A N 1
ATOM 1514 C CA . TYR A 1 185 ? 2.963 -22.795 -16.746 1.00 92.62 185 TYR A CA 1
ATOM 1515 C C . TYR A 1 185 ? 4.278 -22.484 -17.455 1.00 92.62 185 TYR A C 1
ATOM 1517 O O . TYR A 1 185 ? 5.011 -21.615 -16.995 1.00 92.62 185 TYR A O 1
ATOM 1525 N N . LEU A 1 186 ? 4.557 -23.133 -18.587 1.00 94.19 186 LEU A N 1
ATOM 1526 C CA . LEU A 1 186 ? 5.739 -22.848 -19.398 1.00 94.19 186 LEU A CA 1
ATOM 1527 C C . LEU A 1 186 ? 5.683 -21.430 -19.971 1.00 94.19 186 LEU A C 1
ATOM 1529 O O . LEU A 1 186 ? 6.669 -20.708 -19.873 1.00 94.19 186 LEU A O 1
ATOM 1533 N N . ILE A 1 187 ? 4.534 -20.990 -20.497 1.00 92.75 187 ILE A N 1
ATOM 1534 C CA . ILE A 1 187 ? 4.358 -19.612 -20.978 1.00 92.75 187 ILE A CA 1
ATOM 1535 C C . ILE A 1 187 ? 4.641 -18.615 -19.853 1.00 92.75 187 ILE A C 1
ATOM 1537 O O . ILE A 1 187 ? 5.409 -17.682 -20.058 1.00 92.75 187 ILE A O 1
ATOM 1541 N N . LEU A 1 188 ? 4.072 -18.815 -18.660 1.00 89.62 188 LEU A N 1
ATOM 1542 C CA . LEU A 1 188 ? 4.306 -17.929 -17.515 1.00 89.62 188 LEU A CA 1
ATOM 1543 C C . LEU A 1 188 ? 5.771 -17.948 -17.063 1.00 89.62 188 LEU A C 1
ATOM 1545 O O . LEU A 1 188 ? 6.344 -16.892 -16.802 1.00 89.62 188 LEU A O 1
ATOM 1549 N N . LEU A 1 189 ? 6.388 -19.130 -17.013 1.00 89.62 189 LEU A N 1
ATOM 1550 C CA . LEU A 1 189 ? 7.788 -19.302 -16.638 1.00 89.62 189 LEU A CA 1
ATOM 1551 C C . LEU A 1 189 ? 8.725 -18.570 -17.606 1.00 89.62 189 LEU A C 1
ATOM 1553 O O . LEU A 1 189 ? 9.635 -17.882 -17.155 1.00 89.62 189 LEU A O 1
ATOM 1557 N N . TYR A 1 190 ? 8.495 -18.688 -18.916 1.00 89.06 190 TYR A N 1
ATOM 1558 C CA . TYR A 1 190 ? 9.327 -18.050 -19.940 1.00 89.06 190 TYR A CA 1
ATOM 1559 C C . TYR A 1 190 ? 8.976 -16.579 -20.187 1.00 89.06 190 TYR A C 1
ATOM 1561 O O . TYR A 1 190 ? 9.841 -15.819 -20.621 1.00 89.06 190 TYR A O 1
ATOM 1569 N N . ALA A 1 191 ? 7.760 -16.136 -19.858 1.00 84.94 191 ALA A N 1
ATOM 1570 C CA . ALA A 1 191 ? 7.395 -14.722 -19.898 1.00 84.94 191 ALA A CA 1
ATOM 1571 C C . ALA A 1 191 ? 8.249 -13.889 -18.928 1.00 84.94 191 ALA A C 1
ATOM 1573 O O . ALA A 1 191 ? 8.599 -12.757 -19.251 1.00 84.94 191 ALA A O 1
ATOM 1574 N N . LEU A 1 192 ? 8.639 -14.447 -17.776 1.00 80.44 192 LEU A N 1
ATOM 1575 C CA . LEU A 1 192 ? 9.463 -13.752 -16.781 1.00 80.44 192 LEU A CA 1
ATOM 1576 C C . LEU A 1 192 ? 10.835 -13.303 -17.322 1.00 80.44 192 LEU A C 1
ATOM 1578 O O . LEU A 1 192 ? 11.112 -12.109 -17.245 1.00 80.44 192 LEU A O 1
ATOM 1582 N N . PRO A 1 193 ? 11.698 -14.171 -17.889 1.00 78.94 193 PRO A N 1
ATOM 1583 C CA . PRO A 1 193 ? 12.959 -13.737 -18.488 1.00 78.94 193 PRO A CA 1
ATOM 1584 C C . PRO A 1 193 ? 12.779 -13.011 -19.828 1.00 78.94 193 PRO A C 1
ATOM 1586 O O . PRO A 1 193 ? 13.634 -12.207 -20.183 1.00 78.94 193 PRO A O 1
ATOM 1589 N N . ALA A 1 194 ? 11.700 -13.274 -20.577 1.00 79.94 194 ALA A N 1
ATOM 1590 C CA . ALA A 1 194 ? 11.450 -12.601 -21.854 1.00 79.94 194 ALA A CA 1
ATOM 1591 C C . ALA A 1 194 ? 11.049 -11.127 -21.675 1.00 79.94 194 ALA A C 1
ATOM 1593 O O . ALA A 1 194 ? 11.443 -10.278 -22.472 1.00 79.94 194 ALA A O 1
ATOM 1594 N N . LEU A 1 195 ? 10.266 -10.825 -20.635 1.00 76.94 195 LEU A N 1
ATOM 1595 C CA . LEU A 1 195 ? 9.798 -9.472 -20.315 1.00 76.94 195 LEU A CA 1
ATOM 1596 C C . LEU A 1 195 ? 10.655 -8.791 -19.239 1.00 76.94 195 LEU A C 1
ATOM 1598 O O . LEU A 1 195 ? 10.652 -7.567 -19.122 1.00 76.94 195 LEU A O 1
ATOM 1602 N N . GLY A 1 196 ? 11.362 -9.576 -18.430 1.00 67.75 196 GLY A N 1
ATOM 1603 C CA . GLY A 1 196 ? 12.214 -9.101 -17.352 1.00 67.75 196 GLY A CA 1
ATOM 1604 C C . GLY A 1 196 ? 13.583 -8.646 -17.842 1.00 67.75 196 GLY A C 1
ATOM 1605 O O . GLY A 1 196 ? 14.157 -9.169 -18.794 1.00 67.75 196 GLY A O 1
ATOM 1606 N N . THR A 1 197 ? 14.148 -7.669 -17.144 1.00 64.12 197 THR A N 1
ATOM 1607 C CA . THR A 1 197 ? 15.504 -7.188 -17.399 1.00 64.12 197 THR A CA 1
ATOM 1608 C C . THR A 1 197 ? 16.421 -7.778 -16.338 1.00 64.12 197 THR A C 1
ATOM 1610 O O . THR A 1 197 ? 16.329 -7.404 -15.171 1.00 64.12 197 THR A O 1
ATOM 1613 N N . LEU A 1 198 ? 17.298 -8.704 -16.725 1.00 57.88 198 LEU A N 1
ATOM 1614 C CA . LEU A 1 198 ? 18.355 -9.205 -15.846 1.00 57.88 198 LEU A CA 1
ATOM 1615 C C . LEU A 1 198 ? 19.351 -8.061 -15.597 1.00 57.88 198 LEU A C 1
ATOM 1617 O O . LEU A 1 198 ? 20.118 -7.695 -16.488 1.00 57.88 198 LEU A O 1
ATOM 1621 N N . SER A 1 199 ? 19.297 -7.447 -14.416 1.00 52.78 199 SER A N 1
ATOM 1622 C CA . SER A 1 199 ? 20.242 -6.414 -13.995 1.00 52.78 199 SER A CA 1
ATOM 1623 C C . SER A 1 199 ? 21.589 -7.055 -13.652 1.00 52.78 199 SER A C 1
ATOM 1625 O O . SER A 1 199 ? 21.723 -7.766 -12.660 1.00 52.78 199 SER A O 1
ATOM 1627 N N . SER A 1 200 ? 22.610 -6.780 -14.466 1.00 52.84 200 SER A N 1
ATOM 1628 C CA . SER A 1 200 ? 23.954 -7.368 -14.339 1.00 52.84 200 SER A CA 1
ATOM 1629 C C . SER A 1 200 ? 24.747 -6.927 -13.098 1.00 52.84 200 SER A C 1
ATOM 1631 O O . SER A 1 200 ? 25.841 -7.434 -12.881 1.00 52.84 200 SER A O 1
ATOM 1633 N N . SER A 1 201 ? 24.240 -5.983 -12.298 1.00 49.28 201 SER A N 1
ATOM 1634 C CA . SER A 1 201 ? 24.974 -5.376 -11.175 1.00 49.28 201 SER A CA 1
ATOM 1635 C C . SER A 1 201 ? 24.235 -5.377 -9.829 1.00 49.28 201 SER A C 1
ATOM 1637 O O . SER A 1 201 ? 24.802 -4.933 -8.837 1.00 49.28 201 SER A O 1
ATOM 1639 N N . SER A 1 202 ? 23.006 -5.900 -9.751 1.00 46.59 202 SER A N 1
ATOM 1640 C CA . SER A 1 202 ? 22.260 -6.025 -8.483 1.00 46.59 202 SER A CA 1
ATOM 1641 C C . SER A 1 202 ? 21.069 -6.984 -8.604 1.00 46.59 202 SER A C 1
ATOM 1643 O O . SER A 1 202 ? 19.957 -6.692 -8.169 1.00 46.59 202 SER A O 1
ATOM 1645 N N . GLY A 1 203 ? 21.292 -8.149 -9.218 1.00 44.03 203 GLY A N 1
ATOM 1646 C CA . GLY A 1 203 ? 20.305 -9.226 -9.378 1.00 44.03 203 GLY A CA 1
ATOM 1647 C C . GLY A 1 203 ? 19.958 -9.974 -8.082 1.00 44.03 203 GLY A C 1
ATOM 1648 O O . GLY A 1 203 ? 19.874 -11.198 -8.087 1.00 44.03 203 GLY A O 1
ATOM 1649 N N . GLY A 1 204 ? 19.798 -9.261 -6.969 1.00 53.75 204 GLY A N 1
ATOM 1650 C CA . GLY A 1 204 ? 19.238 -9.796 -5.731 1.00 53.75 204 GLY A CA 1
ATOM 1651 C C . GLY A 1 204 ? 17.742 -9.503 -5.656 1.00 53.75 204 GLY A C 1
ATOM 1652 O O . GLY A 1 204 ? 17.276 -8.485 -6.169 1.00 53.75 204 GLY A O 1
ATOM 1653 N N . PHE A 1 205 ? 16.982 -10.383 -5.002 1.00 55.16 205 PHE A N 1
ATOM 1654 C CA . PHE A 1 205 ? 15.616 -10.088 -4.557 1.00 55.16 205 PHE A CA 1
ATOM 1655 C C . PHE A 1 205 ? 15.606 -8.689 -3.901 1.00 55.16 205 PHE A C 1
ATOM 1657 O O . PHE A 1 205 ? 16.530 -8.384 -3.152 1.00 55.16 205 PHE A O 1
ATOM 1664 N N . ILE A 1 206 ? 14.609 -7.829 -4.162 1.00 57.09 206 ILE A N 1
ATOM 1665 C CA . ILE A 1 206 ? 14.563 -6.462 -3.580 1.00 57.09 206 ILE A CA 1
ATOM 1666 C C . ILE A 1 206 ? 14.699 -6.512 -2.043 1.00 57.09 206 ILE A C 1
ATOM 1668 O O . ILE A 1 206 ? 15.315 -5.640 -1.440 1.00 57.09 206 ILE A O 1
ATOM 1672 N N . TYR A 1 207 ? 14.212 -7.593 -1.429 1.00 52.31 207 TYR A N 1
ATOM 1673 C CA . TYR A 1 207 ? 14.317 -7.879 0.004 1.00 52.31 207 TYR A CA 1
ATOM 1674 C C . TYR A 1 207 ? 15.584 -8.650 0.416 1.00 52.31 207 TYR A C 1
ATOM 1676 O O . TYR A 1 207 ? 15.595 -9.265 1.469 1.00 52.31 207 TYR A O 1
ATOM 1684 N N . ALA A 1 208 ? 16.620 -8.712 -0.416 1.00 53.00 208 ALA A N 1
ATOM 1685 C CA . ALA A 1 208 ? 17.903 -9.348 -0.097 1.00 53.00 208 ALA A CA 1
ATOM 1686 C C . ALA A 1 208 ? 19.075 -8.351 -0.140 1.00 53.00 208 ALA A C 1
ATOM 1688 O O . ALA A 1 208 ? 20.226 -8.759 -0.040 1.00 53.00 208 ALA A O 1
ATOM 1689 N N . GLN A 1 209 ? 18.794 -7.053 -0.305 1.00 53.97 209 GLN A N 1
ATOM 1690 C CA . GLN A 1 209 ? 19.799 -5.983 -0.338 1.00 53.97 209 GLN A CA 1
ATOM 1691 C C . GLN A 1 209 ? 20.096 -5.420 1.063 1.00 53.97 209 GLN A C 1
ATOM 1693 O O . GLN A 1 209 ? 20.116 -4.203 1.250 1.00 53.97 209 GLN A O 1
ATOM 1698 N N . PHE A 1 210 ? 20.274 -6.303 2.046 1.00 53.88 210 PHE A N 1
ATOM 1699 C CA . PHE A 1 210 ? 20.679 -5.934 3.405 1.00 53.88 210 PHE A CA 1
ATOM 1700 C C . PHE A 1 210 ? 22.155 -6.250 3.626 1.00 53.88 210 PHE A C 1
ATOM 1702 O O . PHE A 1 210 ? 22.582 -7.342 3.183 1.00 53.88 210 PHE A O 1
#